Protein AF-A0A2H5X0M7-F1 (afdb_monomer)

Solvent-accessible surface area (backbone atoms only — not comparable to full-atom values): 11763 Å² total; per-residue (Å²): 136,56,76,70,56,57,52,51,55,53,18,29,73,75,18,73,21,26,63,51,43,45,37,50,56,50,49,53,50,48,53,53,50,39,52,75,73,41,66,82,37,66,69,58,50,49,53,34,57,66,19,66,42,59,44,75,70,54,42,53,55,44,68,76,66,50,54,72,66,49,49,49,55,53,52,49,56,48,58,77,72,53,74,90,82,63,76,72,91,71,53,90,84,52,70,44,30,60,67,59,52,52,41,52,52,54,40,52,54,51,26,40,49,50,28,55,49,45,72,39,69,72,44,42,55,50,46,68,75,24,68,43,59,13,47,68,56,42,55,50,19,47,76,53,28,50,74,69,43,35,54,54,50,52,52,56,50,49,53,52,50,53,53,48,49,52,25,42,51,48,51,62,54,36,70,39,81,92,41,57,85,59,84,87,60,87,34,66,65,30,66,59,53,47,48,30,35,61,74,36,75,58,86,84,72,67,70,75,89,123

Secondary structure (DSSP, 8-state):
--HHHHHHHHHHHH-SSHHHHHHHHHHHHHHHHIIIIITT-HHHHHHHHHTTS--HHHHHHHHTTS-HHHHHHHHHHHHHH--SSS-GGG-TTS---HHHHHHHHHHHHHHHHHHHHTTSHHHHHHHHHS----HHHHHHHHHHS-HHHHHHHHHHHHHHHHHHHHHHHHHHHHTSGGGTTSPP-TTTTHHHHHHHHHH---GGG-----

Nearest PDB structures (foldseek):
  3hjl-assembly1_A  TM=2.584E-01  e=8.581E+00  Aquifex aeolicus

Foldseek 3Di:
DDPLVVLQLVLQAPDLASLLVSLVVVLLVVLQCCQVPPLPPPVVLVVCLQLLHADPQVVVVNVVRHDPVSCVSSVVSSVVSDDPPDDCVPPPPRHDHPSVVVSVVVLLVSLLVLLVVLVDVVSVVSNLPGSHHAPVSLVSNLVNHDPVSNVSSVVSVVVSVVVLVVLVVVVVVCVPPVNVPPDDDPSVCSVVSVCCNHPNDDPVPPPPDD

Sequence (210 aa):
MHLPEIALEEALQEGECALCWLARKQLLRRVDTLFAEHVNDPQWRQSLREGKGFCAYHADLVLSRADVLSLSIIAEDLLAHTSITAPAKRAHSAWYCQLCEAQAHDVAQMAKLLAQLLREPSWRSRYELSRGLCLPHLQQVLRNASPEVQTWLTANESQRWQALRKHLQEVIRKHNYRFQHEPWGEEVGSWRRAMHKLYGVFAEEVHHER

Radius of gyration: 21.16 Å; Cα contacts (8 Å, |Δi|>4): 191; chains: 1; bounding box: 57×47×50 Å

Mean predicted aligned error: 6.67 Å

pLDDT: mean 87.53, std 14.06, range [27.22, 98.62]

Structure (mmCIF, N/CA/C/O backbone):
data_AF-A0A2H5X0M7-F1
#
_entry.id   AF-A0A2H5X0M7-F1
#
loop_
_atom_site.group_PDB
_atom_site.id
_atom_site.type_symbol
_atom_site.label_atom_id
_atom_site.label_alt_id
_atom_site.label_comp_id
_atom_site.label_asym_id
_atom_site.label_entity_id
_atom_site.label_seq_id
_atom_site.pdbx_PDB_ins_code
_atom_site.Cartn_x
_atom_site.Cartn_y
_atom_site.Cartn_z
_atom_site.occupancy
_atom_site.B_iso_or_equiv
_atom_site.auth_seq_id
_atom_site.auth_comp_id
_atom_site.auth_asym_id
_atom_site.auth_atom_id
_atom_site.pdbx_PDB_model_num
ATOM 1 N N . MET A 1 1 ? 1.033 24.011 0.530 1.00 53.38 1 MET A N 1
ATOM 2 C CA . MET A 1 1 ? 0.759 22.567 0.630 1.00 53.38 1 MET A CA 1
ATOM 3 C C . MET A 1 1 ? 1.644 21.881 -0.387 1.00 53.38 1 MET A C 1
ATOM 5 O O . MET A 1 1 ? 1.580 22.233 -1.562 1.00 53.38 1 MET A O 1
ATOM 9 N N . HIS A 1 2 ? 2.563 21.039 0.068 1.00 68.19 2 HIS A N 1
ATOM 10 C CA . HIS A 1 2 ? 3.519 20.365 -0.811 1.00 68.19 2 HIS A CA 1
ATOM 11 C C . HIS A 1 2 ? 2.835 19.187 -1.531 1.00 68.19 2 HIS A C 1
ATOM 13 O O . HIS A 1 2 ? 1.935 18.564 -0.975 1.00 68.19 2 HIS A O 1
ATOM 19 N N . LEU A 1 3 ? 3.263 18.847 -2.754 1.00 79.38 3 LEU A N 1
ATOM 20 C CA . LEU A 1 3 ? 2.685 17.744 -3.547 1.00 79.38 3 LEU A CA 1
ATOM 21 C C . LEU A 1 3 ? 2.537 16.404 -2.772 1.00 79.38 3 LEU A C 1
ATOM 23 O O . LEU A 1 3 ? 1.511 15.744 -2.940 1.00 79.38 3 LEU A O 1
ATOM 27 N N . PRO A 1 4 ? 3.481 16.002 -1.891 1.00 86.50 4 PRO A N 1
ATOM 28 C CA . PRO A 1 4 ? 3.349 14.774 -1.097 1.00 86.50 4 PRO A CA 1
ATOM 29 C C . PRO A 1 4 ? 2.250 14.817 -0.023 1.00 86.50 4 PRO A C 1
ATOM 31 O O . PRO A 1 4 ? 1.662 13.785 0.286 1.00 86.50 4 PRO A O 1
ATOM 34 N N . GLU A 1 5 ? 1.956 15.993 0.539 1.00 91.25 5 GLU A N 1
ATOM 35 C CA . GLU A 1 5 ? 0.889 16.168 1.537 1.00 91.25 5 GLU A CA 1
ATOM 36 C C .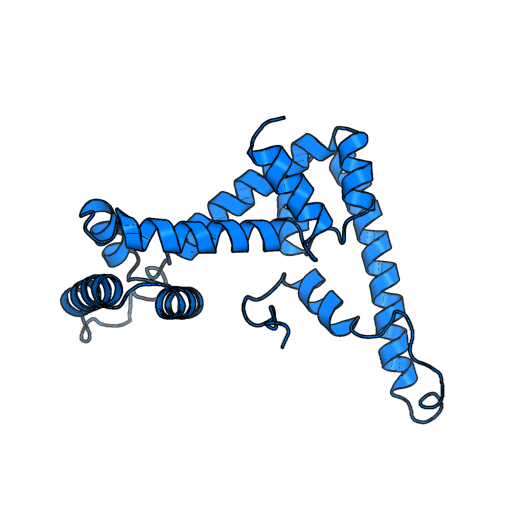 GLU A 1 5 ? -0.480 15.953 0.892 1.00 91.25 5 GLU A C 1
ATOM 38 O O . GLU A 1 5 ? -1.290 15.193 1.409 1.00 91.25 5 GLU A O 1
ATOM 43 N N . ILE A 1 6 ? -0.701 16.545 -0.286 1.00 92.31 6 ILE A N 1
ATOM 44 C CA . ILE A 1 6 ? -1.950 16.386 -1.046 1.00 92.31 6 ILE A CA 1
ATOM 45 C C . ILE A 1 6 ? -2.204 14.903 -1.350 1.00 92.31 6 ILE A C 1
ATOM 47 O O . ILE A 1 6 ? -3.313 14.409 -1.170 1.00 92.31 6 ILE A O 1
ATOM 51 N N . ALA A 1 7 ? -1.161 14.170 -1.754 1.00 92.62 7 ALA A N 1
ATOM 52 C CA . ALA A 1 7 ? -1.271 12.741 -2.027 1.00 92.62 7 ALA A CA 1
ATOM 53 C C . ALA A 1 7 ? -1.635 11.926 -0.770 1.00 92.62 7 ALA A C 1
ATOM 55 O O . ALA A 1 7 ? -2.430 10.993 -0.854 1.00 92.62 7 ALA A O 1
ATOM 56 N N . LEU A 1 8 ? -1.077 12.267 0.398 1.00 95.00 8 LEU A N 1
ATOM 57 C CA . LEU A 1 8 ? -1.430 11.619 1.668 1.00 95.00 8 LEU A CA 1
ATOM 58 C C . LEU A 1 8 ? -2.857 11.932 2.113 1.00 95.00 8 LEU A C 1
ATOM 60 O O . LEU A 1 8 ? -3.527 11.043 2.631 1.00 95.00 8 LEU A O 1
ATOM 64 N N . GLU A 1 9 ? -3.324 13.161 1.910 1.00 94.69 9 GLU A N 1
ATOM 65 C CA . GLU A 1 9 ? -4.704 13.541 2.215 1.00 94.69 9 GLU A CA 1
ATOM 66 C C . GLU A 1 9 ? -5.699 12.757 1.349 1.00 94.69 9 GLU A C 1
ATOM 68 O O . GLU A 1 9 ? -6.604 12.128 1.895 1.00 94.69 9 GLU A O 1
ATOM 73 N N . GLU A 1 10 ? -5.468 12.697 0.034 1.00 94.06 10 GLU A N 1
ATOM 74 C CA . GLU A 1 10 ? -6.251 11.874 -0.902 1.00 94.06 10 GLU A CA 1
ATOM 75 C C . GLU A 1 10 ? -6.258 10.398 -0.461 1.00 94.06 10 GLU A C 1
ATOM 77 O O . GLU A 1 10 ? -7.298 9.749 -0.380 1.00 94.06 10 GLU A O 1
ATOM 82 N N . ALA A 1 11 ? -5.099 9.864 -0.078 1.00 94.44 11 ALA A N 1
ATOM 83 C CA . ALA A 1 11 ? -4.976 8.470 0.327 1.00 94.44 11 ALA A CA 1
ATOM 84 C C . ALA A 1 11 ? -5.692 8.127 1.640 1.00 94.44 11 ALA A C 1
ATOM 86 O O . ALA A 1 11 ? -6.144 6.994 1.811 1.00 94.44 11 ALA A O 1
ATOM 87 N N . LEU A 1 12 ? -5.778 9.075 2.578 1.00 95.69 12 LEU A N 1
ATOM 88 C CA . LEU A 1 12 ? -6.555 8.912 3.810 1.00 95.69 12 LEU A CA 1
ATOM 89 C C . LEU A 1 12 ? -8.063 8.888 3.532 1.00 95.69 12 LEU A C 1
ATOM 91 O O . LEU A 1 12 ? -8.800 8.268 4.296 1.00 95.69 12 LEU A O 1
ATOM 95 N N . GLN A 1 13 ? -8.516 9.539 2.461 1.00 93.44 13 GLN A N 1
ATOM 96 C CA . GLN A 1 13 ? -9.925 9.561 2.068 1.00 93.44 13 GLN A CA 1
ATOM 97 C C . GLN A 1 13 ? -10.320 8.288 1.309 1.00 93.44 13 GLN A C 1
ATOM 99 O O . GLN A 1 13 ? -11.344 7.685 1.619 1.00 93.44 13 GLN A O 1
ATOM 104 N N . GLU A 1 14 ? -9.482 7.848 0.370 1.00 89.38 14 GLU A N 1
ATOM 105 C CA . GLU A 1 14 ? -9.831 6.790 -0.590 1.00 89.38 14 GLU A CA 1
ATOM 106 C C . GLU A 1 14 ? -9.389 5.378 -0.163 1.00 89.38 14 GLU A C 1
ATOM 108 O O . GLU A 1 14 ? -9.929 4.371 -0.620 1.00 89.38 14 GLU A O 1
ATOM 113 N N . GLY A 1 15 ? -8.357 5.263 0.678 1.00 87.12 15 GLY A N 1
ATOM 114 C CA . GLY A 1 15 ? -7.713 3.982 0.964 1.00 87.12 15 GLY A CA 1
ATOM 115 C C . GLY A 1 15 ? -8.246 3.263 2.206 1.00 87.12 15 GLY A C 1
ATOM 116 O O . GLY A 1 15 ? -8.280 3.833 3.294 1.00 87.12 15 GLY A O 1
ATOM 117 N N . GLU A 1 16 ? -8.479 1.947 2.100 1.00 90.00 16 GLU A N 1
ATOM 118 C CA . GLU A 1 16 ? -8.584 1.054 3.278 1.00 90.00 16 GLU A CA 1
ATOM 119 C C . GLU A 1 16 ? -7.310 1.106 4.143 1.00 90.00 16 GLU A C 1
ATOM 121 O O . GLU A 1 16 ? -7.347 1.023 5.371 1.00 90.00 16 GLU A O 1
ATOM 126 N N . CYS A 1 17 ? -6.164 1.302 3.488 1.00 95.69 17 CYS A N 1
ATOM 127 C CA . CYS A 1 17 ? -4.934 1.768 4.106 1.00 95.69 17 CYS A CA 1
ATOM 128 C C . CYS A 1 17 ? -4.286 2.816 3.199 1.00 95.69 17 CYS A C 1
ATOM 130 O O . CYS A 1 17 ? -3.914 2.501 2.066 1.00 95.69 17 CYS A O 1
ATOM 132 N N . ALA A 1 18 ? -4.078 4.028 3.721 1.00 95.19 18 ALA A N 1
ATOM 133 C CA . ALA A 1 18 ? -3.516 5.140 2.951 1.00 95.19 18 ALA A CA 1
ATOM 134 C C . ALA A 1 18 ? -2.156 4.806 2.310 1.00 95.19 18 ALA A C 1
ATOM 136 O O . ALA A 1 18 ? -1.915 5.102 1.140 1.00 95.19 18 ALA A O 1
ATOM 137 N N . LEU A 1 19 ? -1.272 4.116 3.039 1.00 96.06 19 LEU A N 1
ATOM 138 C CA . LEU A 1 19 ? 0.041 3.744 2.506 1.00 96.06 19 LEU A CA 1
ATOM 139 C C . LEU A 1 19 ? -0.027 2.599 1.484 1.00 96.06 19 LEU A C 1
ATOM 141 O O . LEU A 1 19 ? 0.719 2.640 0.512 1.00 96.06 19 LEU A O 1
ATOM 145 N N . CYS A 1 20 ? -0.941 1.627 1.628 1.00 95.00 20 CYS A N 1
ATOM 146 C CA . CYS A 1 20 ? -1.174 0.619 0.579 1.00 95.00 20 CYS A CA 1
ATOM 147 C C . CYS A 1 20 ? -1.651 1.284 -0.715 1.00 95.00 20 CYS A C 1
ATOM 149 O O . CYS A 1 20 ? -1.131 0.995 -1.793 1.00 95.00 20 CYS A O 1
ATOM 151 N N . TRP A 1 21 ? -2.618 2.194 -0.591 1.00 93.31 21 TRP A N 1
ATOM 152 C CA . TRP A 1 21 ? -3.203 2.904 -1.720 1.00 93.31 21 TRP A CA 1
ATOM 153 C C . TRP A 1 21 ? -2.155 3.756 -2.449 1.00 93.31 21 TRP A C 1
ATOM 155 O O . TRP A 1 21 ? -1.986 3.634 -3.665 1.00 93.31 21 TRP A O 1
ATOM 165 N N . LEU A 1 22 ? -1.354 4.533 -1.708 1.00 92.75 22 LEU A N 1
ATOM 166 C CA . LEU A 1 22 ? -0.270 5.326 -2.294 1.00 92.75 22 LEU A CA 1
ATOM 167 C C . LEU A 1 22 ? 0.819 4.473 -2.920 1.00 92.75 22 LEU A C 1
ATOM 169 O O . LEU A 1 22 ? 1.300 4.814 -4.000 1.00 92.75 22 LEU A O 1
ATOM 173 N N . ALA A 1 23 ? 1.223 3.388 -2.260 1.00 92.06 23 ALA A N 1
ATOM 174 C CA . ALA A 1 23 ? 2.221 2.474 -2.799 1.00 92.06 23 ALA A CA 1
ATOM 175 C C . ALA A 1 23 ? 1.759 1.909 -4.142 1.00 92.06 23 ALA A C 1
ATOM 177 O O . ALA A 1 23 ? 2.529 1.875 -5.097 1.00 92.06 23 ALA A O 1
ATOM 178 N N . ARG A 1 24 ? 0.480 1.528 -4.242 1.00 90.25 24 ARG A N 1
ATOM 179 C CA . ARG A 1 24 ? -0.112 1.026 -5.481 1.00 90.25 24 ARG A CA 1
ATOM 180 C C . ARG A 1 24 ? -0.148 2.098 -6.569 1.00 90.25 24 ARG A C 1
ATOM 182 O O . ARG A 1 24 ? 0.300 1.826 -7.681 1.00 90.25 24 ARG A O 1
ATOM 189 N N . LYS A 1 25 ? -0.633 3.306 -6.258 1.00 89.94 25 LYS A N 1
ATOM 190 C CA . LYS A 1 25 ? -0.717 4.427 -7.214 1.00 89.94 25 LYS A CA 1
ATOM 191 C C . LYS A 1 25 ? 0.668 4.835 -7.727 1.00 89.94 25 LYS A C 1
ATOM 193 O O . LYS A 1 25 ? 0.840 5.081 -8.918 1.00 89.94 25 LYS A O 1
ATOM 198 N N . GLN A 1 26 ? 1.671 4.875 -6.851 1.00 91.06 26 GLN A N 1
ATOM 199 C CA . GLN A 1 26 ? 3.060 5.157 -7.226 1.00 91.06 26 GLN A CA 1
ATOM 200 C C . GLN A 1 26 ? 3.676 4.028 -8.049 1.00 91.06 26 GLN A C 1
ATOM 202 O O . GLN A 1 26 ? 4.287 4.312 -9.072 1.00 91.06 26 GLN A O 1
ATOM 207 N N . LEU A 1 27 ? 3.460 2.768 -7.666 1.00 90.75 27 LEU A N 1
ATOM 208 C CA . LEU A 1 27 ? 3.936 1.611 -8.420 1.00 90.75 27 LEU A CA 1
ATOM 209 C C . LEU A 1 27 ? 3.372 1.591 -9.848 1.00 90.75 27 LEU A C 1
ATOM 211 O O . LEU A 1 27 ? 4.125 1.364 -10.786 1.00 90.75 27 LEU A O 1
ATOM 215 N N . LEU A 1 28 ? 2.073 1.861 -10.017 1.00 90.12 28 LEU A N 1
ATOM 216 C CA . LEU A 1 28 ? 1.436 1.952 -11.336 1.00 90.12 28 LEU A CA 1
ATOM 217 C C . LEU A 1 28 ? 2.095 3.015 -12.211 1.00 90.12 28 LEU A C 1
ATOM 219 O O . LEU A 1 28 ? 2.559 2.700 -13.301 1.00 90.12 28 LEU A O 1
ATOM 223 N N . ARG A 1 29 ? 2.203 4.243 -11.693 1.00 89.38 29 ARG A N 1
ATOM 224 C CA . ARG A 1 29 ? 2.857 5.345 -12.410 1.00 89.38 29 ARG A CA 1
ATOM 225 C C . ARG A 1 29 ? 4.311 5.029 -12.735 1.00 89.38 29 ARG A C 1
ATOM 227 O O . ARG A 1 29 ? 4.761 5.322 -13.830 1.00 89.38 29 ARG A O 1
ATOM 234 N N . ARG A 1 30 ? 5.036 4.404 -11.804 1.00 89.50 30 ARG A N 1
ATOM 235 C CA . ARG A 1 30 ? 6.428 3.996 -12.006 1.00 89.50 30 ARG A CA 1
ATOM 236 C C . ARG A 1 30 ? 6.548 2.999 -13.151 1.00 89.50 30 ARG A C 1
ATOM 238 O O . ARG A 1 30 ? 7.427 3.173 -13.981 1.00 89.50 30 ARG A O 1
ATOM 245 N N . VAL A 1 31 ? 5.686 1.983 -13.207 1.00 90.19 31 VAL A N 1
ATOM 246 C CA . VAL A 1 31 ? 5.660 1.042 -14.336 1.00 90.19 31 VAL A CA 1
ATOM 247 C C . VAL A 1 31 ? 5.374 1.800 -15.635 1.00 90.19 31 VAL A C 1
ATOM 249 O O . VAL A 1 31 ? 6.141 1.665 -16.577 1.00 90.19 31 VAL A O 1
ATOM 252 N N . ASP A 1 32 ? 4.370 2.674 -15.671 1.00 88.19 32 ASP A N 1
ATOM 253 C CA . ASP A 1 32 ? 4.052 3.437 -16.887 1.00 88.19 32 ASP A CA 1
ATOM 254 C C . ASP A 1 32 ? 5.247 4.277 -17.375 1.00 88.19 32 ASP A C 1
ATOM 256 O O . ASP A 1 32 ? 5.625 4.203 -18.542 1.00 88.19 32 ASP A O 1
ATOM 260 N N . THR A 1 33 ? 5.896 5.019 -16.474 1.00 87.31 33 THR A N 1
ATOM 261 C CA . THR A 1 33 ? 7.073 5.842 -16.792 1.00 87.31 33 THR A CA 1
ATOM 262 C C . THR A 1 33 ? 8.279 4.999 -17.209 1.00 87.31 33 THR A C 1
ATOM 264 O O . THR A 1 33 ? 8.980 5.351 -18.157 1.00 87.31 33 THR A O 1
ATOM 267 N N . LEU A 1 34 ? 8.541 3.877 -16.531 1.00 84.88 34 LEU A N 1
ATOM 268 C CA . LEU A 1 34 ? 9.681 3.014 -16.852 1.00 84.88 34 LEU A CA 1
ATOM 269 C C . LEU A 1 34 ? 9.583 2.465 -18.276 1.00 84.88 34 LEU A C 1
ATOM 271 O O . LEU A 1 34 ? 10.564 2.505 -19.015 1.00 84.88 34 LEU A O 1
ATOM 275 N N . PHE A 1 35 ? 8.407 1.985 -18.671 1.00 82.94 35 PHE A N 1
ATOM 276 C CA . PHE A 1 35 ? 8.219 1.392 -19.992 1.00 82.94 35 PHE A CA 1
ATOM 277 C C . PHE A 1 35 ? 8.085 2.452 -21.092 1.00 82.94 35 PHE A C 1
ATOM 279 O O . PHE A 1 35 ? 8.556 2.220 -22.200 1.00 82.94 35 PHE A O 1
ATOM 286 N N . ALA A 1 36 ? 7.551 3.639 -20.786 1.00 80.38 36 ALA A N 1
ATOM 287 C CA . ALA A 1 36 ? 7.491 4.739 -21.748 1.00 80.38 36 ALA A CA 1
ATOM 288 C C . ALA A 1 36 ? 8.861 5.381 -22.037 1.00 80.38 36 ALA A C 1
ATOM 290 O O . ALA A 1 36 ? 9.127 5.775 -23.171 1.00 80.38 36 ALA A O 1
ATOM 291 N N . GLU A 1 37 ? 9.724 5.512 -21.025 1.00 81.81 37 GLU A N 1
ATOM 292 C CA . GLU A 1 37 ? 10.915 6.374 -21.116 1.00 81.81 37 GLU A CA 1
ATOM 293 C C . GLU A 1 37 ? 12.244 5.630 -20.919 1.00 81.81 37 GLU A C 1
ATOM 295 O O . GLU A 1 37 ? 13.260 6.033 -21.483 1.00 81.81 37 GLU A O 1
ATOM 300 N N . HIS A 1 38 ? 12.266 4.545 -20.141 1.00 75.50 38 HIS A N 1
ATOM 301 C CA . HIS A 1 38 ? 13.511 3.970 -19.612 1.00 75.50 38 HIS A CA 1
ATOM 302 C C . HIS A 1 38 ? 13.816 2.556 -20.118 1.00 75.50 38 HIS A C 1
ATOM 304 O O . HIS A 1 38 ? 14.856 2.000 -19.771 1.00 75.50 38 HIS A O 1
ATOM 310 N N . VAL A 1 39 ? 12.981 1.964 -20.979 1.00 80.44 39 VAL A N 1
ATOM 311 C CA . VAL A 1 39 ? 13.221 0.598 -21.487 1.00 80.44 39 VAL A CA 1
ATOM 312 C C . VAL A 1 39 ? 14.558 0.458 -22.231 1.00 80.44 39 VAL A C 1
ATOM 314 O O . VAL A 1 39 ? 15.189 -0.599 -22.210 1.00 80.44 39 VAL A O 1
ATOM 317 N N . ASN A 1 40 ? 15.024 1.547 -22.847 1.00 82.69 40 ASN A N 1
ATOM 318 C CA . ASN A 1 40 ? 16.295 1.598 -23.567 1.00 82.69 40 ASN A CA 1
ATOM 319 C C . ASN A 1 40 ? 17.478 2.062 -22.700 1.00 82.69 40 ASN A C 1
ATOM 321 O O . ASN A 1 40 ? 18.606 2.073 -23.193 1.00 82.69 40 ASN A O 1
ATOM 325 N N . ASP A 1 41 ? 17.255 2.424 -21.432 1.00 88.81 41 ASP A N 1
ATOM 326 C CA . ASP A 1 41 ? 18.308 2.890 -20.527 1.00 88.81 41 ASP A CA 1
ATOM 327 C C . ASP A 1 41 ? 19.284 1.737 -20.189 1.00 88.81 41 ASP A C 1
ATOM 329 O O . ASP A 1 41 ? 18.883 0.721 -19.602 1.00 88.81 41 ASP A O 1
ATOM 333 N N . PRO A 1 42 ? 20.583 1.851 -20.536 1.00 87.88 42 PRO A N 1
ATOM 334 C CA . PRO A 1 42 ? 21.552 0.785 -20.287 1.00 87.88 42 PRO A CA 1
ATOM 335 C C . PRO A 1 42 ? 21.801 0.487 -18.802 1.00 87.88 42 PRO A C 1
ATOM 337 O O . PRO A 1 42 ? 22.005 -0.678 -18.453 1.00 87.88 42 PRO A O 1
ATOM 340 N N . GLN A 1 43 ? 21.792 1.507 -17.937 1.00 87.94 43 GLN A N 1
ATOM 341 C CA . GLN A 1 43 ? 22.043 1.362 -16.498 1.00 87.94 43 GLN A CA 1
ATOM 342 C C . GLN A 1 43 ? 20.862 0.681 -15.809 1.00 87.94 43 GLN A C 1
ATOM 344 O O . GLN A 1 43 ? 21.046 -0.205 -14.965 1.00 87.94 43 GLN A O 1
ATOM 349 N N . TRP A 1 44 ? 19.645 1.041 -16.215 1.00 87.69 44 TRP A N 1
ATOM 350 C CA . TRP A 1 44 ? 18.435 0.400 -15.721 1.00 87.69 44 TRP A CA 1
ATOM 351 C C . TRP A 1 44 ? 18.377 -1.078 -16.132 1.00 87.69 44 TRP A C 1
ATOM 353 O O . TRP A 1 44 ? 18.179 -1.949 -15.279 1.00 87.69 44 TRP A O 1
ATOM 363 N N . ARG A 1 45 ? 18.660 -1.391 -17.408 1.00 87.94 45 ARG A N 1
ATOM 364 C CA . ARG A 1 45 ? 18.723 -2.785 -17.890 1.00 87.94 45 ARG A CA 1
ATOM 365 C C . ARG A 1 45 ? 19.803 -3.602 -17.190 1.00 87.94 45 ARG A C 1
ATOM 367 O O . ARG A 1 45 ? 19.565 -4.751 -16.827 1.00 87.94 45 ARG A O 1
ATOM 374 N N . GLN A 1 46 ? 20.973 -3.014 -16.940 1.00 88.56 46 GLN A N 1
ATOM 375 C CA . GLN A 1 46 ? 22.019 -3.685 -16.171 1.00 88.56 46 GLN A CA 1
ATOM 376 C C . GLN A 1 46 ? 21.544 -4.040 -14.764 1.00 88.56 46 GLN A C 1
ATOM 378 O O . GLN A 1 46 ? 21.633 -5.203 -14.369 1.00 88.56 46 GLN A O 1
ATOM 383 N N . SER A 1 47 ? 20.970 -3.071 -14.053 1.00 86.44 47 SER A N 1
ATOM 384 C CA . SER A 1 47 ? 20.397 -3.314 -12.731 1.00 86.44 47 SER A CA 1
ATOM 385 C C . SER A 1 47 ? 19.340 -4.427 -12.787 1.00 86.44 47 SER A C 1
ATOM 387 O O . SER A 1 47 ? 19.148 -5.163 -11.817 1.00 86.44 47 SER A O 1
ATOM 389 N N . LEU A 1 48 ? 18.585 -4.538 -13.893 1.00 88.19 48 LEU A N 1
ATOM 390 C CA . LEU A 1 48 ? 17.485 -5.503 -14.019 1.00 88.19 48 LEU A CA 1
ATOM 391 C C . LEU A 1 48 ? 18.027 -6.920 -14.180 1.00 88.19 48 LEU A C 1
ATOM 393 O O . LEU A 1 48 ? 17.508 -7.847 -13.558 1.00 88.19 48 LEU A O 1
ATOM 397 N N . ARG A 1 49 ? 19.117 -7.073 -14.937 1.00 87.81 49 ARG A N 1
ATOM 398 C CA . ARG A 1 49 ? 19.861 -8.333 -15.045 1.00 87.81 49 ARG A CA 1
ATOM 399 C C . ARG A 1 49 ? 20.481 -8.745 -13.711 1.00 87.81 49 ARG A C 1
ATOM 401 O O . ARG A 1 49 ? 20.371 -9.908 -13.333 1.00 87.81 49 ARG A O 1
ATOM 408 N N . GLU A 1 50 ? 21.076 -7.805 -12.976 1.00 85.31 50 GLU A N 1
ATOM 409 C CA . GLU A 1 50 ? 21.669 -8.062 -11.653 1.00 85.31 50 GLU A CA 1
ATOM 410 C C . GLU A 1 50 ? 20.619 -8.529 -10.629 1.00 85.31 50 GLU A C 1
ATOM 412 O O . GLU A 1 50 ? 20.854 -9.499 -9.905 1.00 85.31 50 GLU A O 1
ATOM 417 N N . GLY A 1 51 ? 19.429 -7.914 -10.641 1.00 83.19 51 GLY A N 1
ATOM 418 C CA . GLY A 1 51 ? 18.269 -8.325 -9.837 1.00 83.19 51 GLY A CA 1
ATOM 419 C C . GLY A 1 51 ? 17.536 -9.569 -10.347 1.00 83.19 51 GLY A C 1
ATOM 420 O O . GLY A 1 51 ? 16.677 -10.109 -9.646 1.00 83.19 51 GLY A O 1
ATOM 421 N N . LYS A 1 52 ? 17.910 -10.053 -11.540 1.00 81.75 52 LYS A N 1
ATOM 422 C CA . LYS A 1 52 ? 17.301 -11.178 -12.265 1.00 81.75 52 LYS A CA 1
ATOM 423 C C . LYS A 1 52 ? 15.822 -10.961 -12.610 1.00 81.75 52 LYS A C 1
ATOM 425 O O . LYS A 1 52 ? 15.048 -11.913 -12.681 1.00 81.75 52 LYS A O 1
ATOM 430 N N . GLY A 1 53 ? 15.445 -9.711 -12.867 1.00 87.00 53 GLY A N 1
ATOM 431 C CA . GLY A 1 53 ? 14.117 -9.328 -13.334 1.00 87.00 53 GLY A CA 1
ATOM 432 C C . GLY A 1 53 ? 13.139 -8.946 -12.220 1.00 87.00 53 GLY A C 1
ATOM 433 O O . GLY A 1 53 ? 13.462 -8.201 -11.291 1.00 87.00 53 GLY A O 1
ATOM 434 N N . PHE A 1 54 ? 11.895 -9.410 -12.358 1.00 89.38 54 PHE A N 1
ATOM 435 C CA . PHE A 1 54 ? 10.776 -9.052 -11.485 1.00 89.38 54 PHE A CA 1
ATOM 436 C C . PHE A 1 54 ? 10.281 -10.252 -10.678 1.00 89.38 54 PHE A C 1
ATOM 438 O O . PHE A 1 54 ? 10.298 -11.380 -11.163 1.00 89.38 54 PHE A O 1
ATOM 445 N N . CYS A 1 55 ? 9.766 -10.007 -9.466 1.00 89.62 55 CYS A N 1
ATOM 446 C CA . CYS A 1 55 ? 9.027 -11.038 -8.7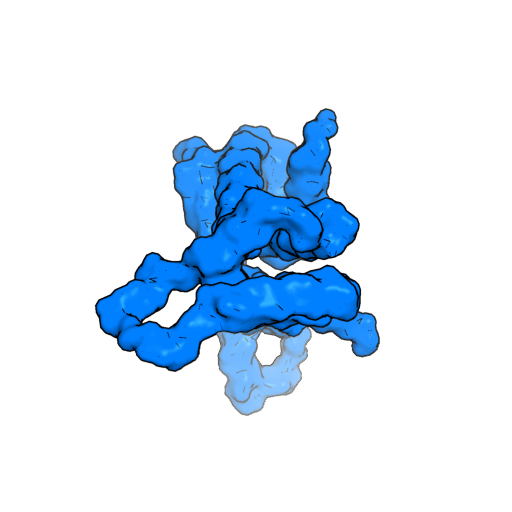35 1.00 89.62 55 CYS A CA 1
ATOM 447 C C . CYS A 1 55 ? 7.770 -11.448 -9.518 1.00 89.62 55 CYS A C 1
ATOM 449 O O . CYS A 1 55 ? 7.269 -10.657 -10.312 1.00 89.62 55 CYS A O 1
ATOM 451 N N . ALA A 1 56 ? 7.230 -12.647 -9.274 1.00 88.50 56 ALA A N 1
ATOM 452 C CA . ALA A 1 56 ? 6.052 -13.143 -9.996 1.00 88.50 56 ALA A CA 1
ATOM 453 C C . ALA A 1 56 ? 4.888 -12.132 -10.003 1.00 88.50 56 ALA A C 1
ATOM 455 O O . ALA A 1 56 ? 4.294 -11.870 -11.043 1.00 88.50 56 ALA A O 1
ATOM 456 N N . TYR A 1 57 ? 4.642 -11.489 -8.861 1.00 87.31 57 TYR A N 1
ATOM 457 C CA . TYR A 1 57 ? 3.632 -10.443 -8.720 1.00 87.31 57 TYR A CA 1
ATOM 458 C C . TYR A 1 57 ? 3.908 -9.210 -9.601 1.00 87.31 57 TYR A C 1
ATOM 460 O O . TYR A 1 57 ? 3.021 -8.713 -10.291 1.00 87.31 57 TYR A O 1
ATOM 468 N N . HIS A 1 58 ? 5.139 -8.693 -9.599 1.00 90.56 58 HIS A N 1
ATOM 469 C CA . HIS A 1 58 ? 5.477 -7.517 -10.404 1.00 90.56 58 HIS A CA 1
ATOM 470 C C . HIS A 1 58 ? 5.631 -7.845 -11.886 1.00 90.56 58 HIS A C 1
ATOM 472 O O . HIS A 1 58 ? 5.404 -6.962 -12.705 1.00 90.56 58 HIS A O 1
ATOM 478 N N . ALA A 1 59 ? 5.968 -9.086 -12.234 1.00 90.12 59 ALA A N 1
ATOM 479 C CA . ALA A 1 59 ? 5.960 -9.562 -13.610 1.00 90.12 59 ALA A CA 1
ATOM 480 C C . ALA A 1 59 ? 4.535 -9.553 -14.187 1.00 90.12 59 ALA A C 1
ATOM 482 O O . ALA A 1 59 ? 4.341 -9.048 -15.288 1.00 90.12 59 ALA A O 1
ATOM 483 N N . ASP A 1 60 ? 3.540 -10.021 -13.427 1.00 90.12 60 ASP A N 1
ATOM 484 C CA . ASP A 1 60 ? 2.124 -9.951 -13.818 1.00 90.12 60 ASP A CA 1
ATOM 485 C C . ASP A 1 60 ? 1.635 -8.497 -13.966 1.00 90.12 60 ASP A C 1
ATOM 487 O O . ASP A 1 60 ? 1.007 -8.116 -14.960 1.00 90.12 60 ASP A O 1
ATOM 491 N N . LEU A 1 61 ? 2.027 -7.625 -13.029 1.00 88.75 61 LEU A N 1
ATOM 492 C CA . LEU A 1 61 ? 1.715 -6.202 -13.137 1.00 88.75 61 LEU A CA 1
ATOM 493 C C . LEU A 1 61 ? 2.335 -5.561 -14.387 1.00 88.75 61 LEU A C 1
ATOM 495 O O . LEU A 1 61 ? 1.699 -4.742 -15.045 1.00 88.75 61 LEU A O 1
ATOM 499 N N . VAL A 1 62 ? 3.584 -5.895 -14.690 1.00 90.81 62 VAL A N 1
ATOM 500 C CA . VAL A 1 62 ? 4.279 -5.405 -15.881 1.00 90.81 62 VAL A CA 1
ATOM 501 C C . VAL A 1 62 ? 3.588 -5.918 -17.146 1.00 90.81 62 VAL A C 1
ATOM 503 O O . VAL A 1 62 ? 3.300 -5.124 -18.037 1.00 90.81 62 VAL A O 1
ATOM 506 N N . LEU A 1 63 ? 3.244 -7.207 -17.195 1.00 90.06 63 LEU A N 1
ATOM 507 C CA . LEU A 1 63 ? 2.556 -7.834 -18.325 1.00 90.06 63 LEU A CA 1
ATOM 508 C C . LEU A 1 63 ? 1.203 -7.175 -18.629 1.00 90.06 63 LEU A C 1
ATOM 510 O O . LEU A 1 63 ? 0.841 -7.020 -19.791 1.00 90.06 63 LEU A O 1
ATOM 514 N N . SER A 1 64 ? 0.467 -6.764 -17.596 1.00 87.56 64 SER A N 1
ATOM 515 C CA . SER A 1 64 ? -0.843 -6.115 -17.750 1.00 87.56 64 SER A CA 1
ATOM 516 C C . SER A 1 64 ? -0.786 -4.632 -18.142 1.00 87.56 64 SER A C 1
ATOM 518 O O . SER A 1 64 ? -1.834 -4.049 -18.426 1.00 87.56 64 SER A O 1
ATOM 520 N N . ARG A 1 65 ? 0.394 -3.994 -18.145 1.00 87.44 65 ARG A N 1
ATOM 521 C CA . ARG A 1 65 ? 0.524 -2.538 -18.361 1.00 87.44 65 ARG A CA 1
ATOM 522 C C . ARG A 1 65 ? 1.466 -2.123 -19.477 1.00 87.44 65 ARG A C 1
ATOM 524 O O . ARG A 1 65 ? 1.213 -1.108 -20.118 1.00 87.44 65 ARG A O 1
ATOM 531 N N . ALA A 1 66 ? 2.561 -2.845 -19.660 1.00 87.88 66 ALA A N 1
ATOM 532 C CA . ALA A 1 66 ? 3.593 -2.475 -20.610 1.00 87.88 66 ALA A CA 1
ATOM 533 C C . ALA A 1 66 ? 3.180 -2.789 -22.055 1.00 87.88 66 ALA A C 1
ATOM 535 O O . ALA A 1 66 ? 2.445 -3.742 -22.318 1.00 87.88 66 ALA A O 1
ATOM 536 N N . ASP A 1 67 ? 3.675 -1.996 -23.006 1.00 89.25 67 ASP A N 1
ATOM 537 C CA . ASP A 1 67 ? 3.454 -2.253 -24.424 1.00 89.25 67 ASP A CA 1
ATOM 538 C C . ASP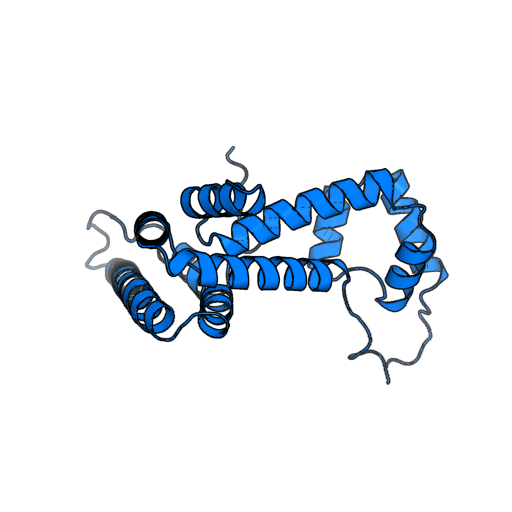 A 1 67 ? 4.283 -3.451 -24.923 1.00 89.25 67 ASP A C 1
ATOM 540 O O . ASP A 1 67 ? 5.299 -3.843 -24.339 1.00 89.25 67 ASP A O 1
ATOM 544 N N . VAL A 1 68 ? 3.842 -4.030 -26.042 1.00 91.19 68 VAL A N 1
ATOM 545 C CA . VAL A 1 68 ? 4.424 -5.252 -26.615 1.00 91.19 68 VAL A CA 1
ATOM 546 C C . VAL A 1 68 ? 5.907 -5.085 -26.946 1.00 91.19 68 VAL A C 1
ATOM 548 O O . VAL A 1 68 ? 6.679 -6.023 -26.737 1.00 91.19 68 VAL A O 1
ATOM 551 N N . LEU A 1 69 ? 6.326 -3.920 -27.450 1.00 89.94 69 LEU A N 1
ATOM 552 C CA . LEU A 1 69 ? 7.719 -3.693 -27.829 1.00 89.94 69 LEU A CA 1
ATOM 553 C C . LEU A 1 69 ? 8.600 -3.645 -26.581 1.00 89.94 69 LEU A C 1
ATOM 555 O O . LEU A 1 69 ? 9.596 -4.364 -26.510 1.00 89.94 69 LEU A O 1
ATOM 559 N N . SER A 1 70 ? 8.210 -2.856 -25.583 1.00 89.81 70 SER A N 1
ATOM 560 C CA . SER A 1 70 ? 8.995 -2.708 -24.361 1.00 89.81 70 SER A CA 1
ATOM 561 C C . SER A 1 70 ? 9.104 -4.021 -23.577 1.00 89.81 70 SER A C 1
ATOM 563 O O . SER A 1 70 ? 10.189 -4.375 -23.108 1.00 89.81 70 SER A O 1
ATOM 565 N N . LEU A 1 71 ? 8.016 -4.798 -23.501 1.00 90.19 71 LEU A N 1
ATOM 566 C CA . LEU A 1 71 ? 8.043 -6.155 -22.943 1.00 90.19 71 LEU A CA 1
ATOM 567 C C . LEU A 1 71 ? 8.983 -7.077 -23.717 1.00 90.19 71 LEU A C 1
ATOM 569 O O . LEU A 1 71 ? 9.742 -7.820 -23.098 1.00 90.19 71 LEU A O 1
ATOM 573 N N . SER A 1 72 ? 8.956 -7.019 -25.051 1.00 92.50 72 SER A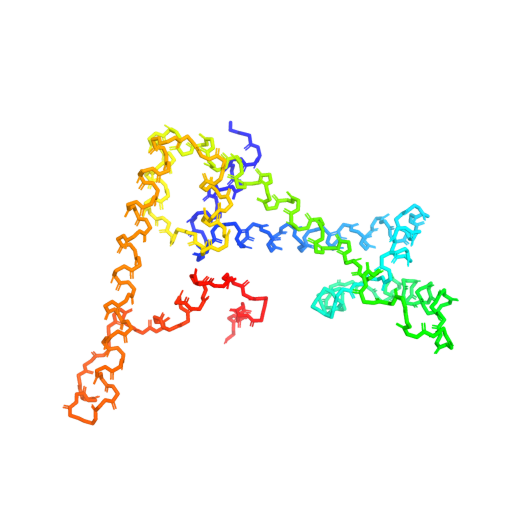 N 1
ATOM 574 C CA . SER A 1 72 ? 9.812 -7.857 -25.897 1.00 92.50 72 SER A CA 1
ATOM 575 C C . SER A 1 72 ? 11.293 -7.551 -25.678 1.00 92.50 72 SER A C 1
ATOM 577 O O . SER A 1 72 ? 12.080 -8.481 -25.537 1.00 92.50 72 SER A O 1
ATOM 579 N N . ILE A 1 73 ? 11.666 -6.270 -25.580 1.00 91.44 73 ILE A N 1
ATOM 580 C CA . ILE A 1 73 ? 13.051 -5.842 -25.323 1.00 91.44 73 ILE A CA 1
ATOM 581 C C . ILE A 1 73 ? 13.547 -6.378 -23.975 1.00 91.44 73 ILE A C 1
ATOM 583 O O . ILE A 1 73 ? 14.636 -6.938 -23.895 1.00 91.44 73 ILE A O 1
ATOM 587 N N . ILE A 1 74 ? 12.754 -6.215 -22.913 1.00 90.56 74 ILE A N 1
ATOM 588 C CA . ILE A 1 74 ? 13.148 -6.661 -21.570 1.00 90.56 74 ILE A CA 1
ATOM 589 C C . ILE A 1 74 ? 13.190 -8.186 -21.481 1.00 90.56 74 ILE A C 1
ATOM 591 O O . ILE A 1 74 ? 14.118 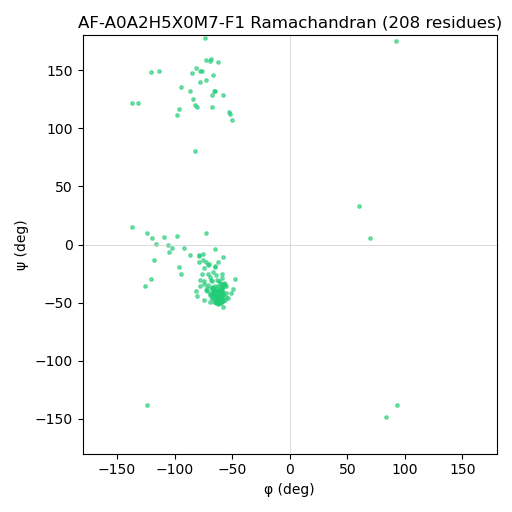-8.740 -20.893 1.00 90.56 74 ILE A O 1
ATOM 595 N N . ALA A 1 75 ? 12.194 -8.873 -22.043 1.00 91.31 75 ALA A N 1
ATOM 596 C CA . ALA A 1 75 ? 12.138 -10.328 -22.015 1.00 91.31 75 ALA A CA 1
ATOM 597 C C . ALA A 1 75 ? 13.303 -10.948 -22.796 1.00 91.31 75 ALA A C 1
ATOM 599 O O . ALA A 1 75 ? 13.920 -11.889 -22.301 1.00 91.31 75 ALA A O 1
ATOM 600 N N . GLU A 1 76 ? 13.631 -10.411 -23.974 1.00 93.75 76 GLU A N 1
ATOM 601 C CA . GLU A 1 76 ? 14.783 -10.854 -24.763 1.00 93.75 76 GLU A CA 1
ATOM 602 C C . GLU A 1 76 ? 16.091 -10.648 -23.990 1.00 93.75 76 GLU A C 1
ATOM 604 O O . GLU A 1 76 ? 16.817 -11.620 -23.784 1.00 93.75 76 GLU A O 1
ATOM 609 N N . ASP A 1 77 ? 16.328 -9.448 -23.446 1.00 92.00 77 ASP A N 1
ATOM 610 C CA . ASP A 1 77 ? 17.545 -9.141 -22.683 1.00 92.00 77 ASP A CA 1
ATOM 611 C C . ASP A 1 77 ? 17.701 -10.060 -21.459 1.00 92.00 77 ASP A C 1
ATOM 613 O O . ASP A 1 77 ? 18.780 -10.602 -21.203 1.00 92.00 77 ASP A O 1
ATOM 617 N N . LEU A 1 78 ? 16.619 -10.301 -20.710 1.00 90.31 78 LEU A N 1
ATOM 618 C CA . LEU A 1 78 ? 16.641 -11.201 -19.556 1.00 90.31 78 LEU A CA 1
ATOM 619 C C . LEU A 1 78 ? 16.893 -12.658 -19.958 1.00 90.31 78 LEU A C 1
ATOM 621 O O . LEU A 1 78 ? 17.672 -13.339 -19.289 1.00 90.31 78 LEU A O 1
ATOM 625 N N . LEU A 1 79 ? 16.270 -13.145 -21.035 1.00 90.69 79 LEU A N 1
ATOM 626 C CA . LEU A 1 79 ? 16.479 -14.509 -21.528 1.00 90.69 79 LEU A CA 1
ATOM 627 C C . LEU A 1 79 ? 17.902 -14.706 -22.062 1.00 90.69 79 LEU A C 1
ATOM 629 O O . LEU A 1 79 ? 18.514 -15.732 -21.768 1.00 90.69 79 LEU A O 1
ATOM 633 N N . ALA A 1 80 ? 18.455 -13.717 -22.767 1.00 91.19 80 ALA A N 1
ATOM 634 C CA . ALA A 1 80 ? 19.816 -13.755 -23.298 1.00 91.19 80 ALA A CA 1
ATOM 635 C C . ALA A 1 80 ? 20.885 -13.831 -22.191 1.00 91.19 80 ALA A C 1
ATOM 637 O O . ALA A 1 80 ? 21.941 -14.435 -22.385 1.00 91.19 80 ALA A O 1
ATOM 638 N N . HIS A 1 81 ? 20.609 -13.257 -21.015 1.00 87.38 81 HIS A N 1
ATOM 639 C CA . HIS A 1 81 ? 21.565 -13.170 -19.905 1.00 87.38 81 HIS A CA 1
ATOM 640 C C . HIS A 1 81 ? 21.273 -14.130 -18.738 1.00 87.38 81 HIS A C 1
ATOM 642 O O . HIS A 1 81 ? 22.030 -14.166 -17.763 1.00 87.38 81 HIS A O 1
ATOM 648 N N . THR A 1 82 ? 20.212 -14.939 -18.820 1.00 84.69 82 THR A N 1
ATOM 649 C CA . THR A 1 82 ? 19.869 -15.928 -17.787 1.00 84.69 82 THR A CA 1
ATOM 650 C C . THR A 1 82 ? 20.407 -17.311 -18.152 1.00 84.69 82 THR A C 1
ATOM 652 O O . THR A 1 82 ? 19.978 -17.936 -19.117 1.00 84.69 82 THR A O 1
ATOM 655 N N . SER A 1 83 ? 21.325 -17.845 -17.341 1.00 82.38 83 SER A N 1
ATOM 656 C CA . SER A 1 83 ? 21.832 -19.211 -17.525 1.00 82.38 83 SER A CA 1
ATOM 657 C C . SER A 1 83 ? 20.868 -20.253 -16.950 1.00 82.38 83 SER A C 1
ATOM 659 O O . SER A 1 83 ? 20.647 -20.302 -15.740 1.00 82.38 83 SER A O 1
ATOM 661 N N . ILE A 1 84 ? 20.355 -21.138 -17.810 1.00 82.06 84 ILE A N 1
ATOM 662 C CA . ILE A 1 84 ? 19.503 -22.277 -17.416 1.00 82.06 84 ILE A CA 1
ATOM 663 C C . ILE A 1 84 ? 20.293 -23.469 -16.845 1.00 82.06 84 ILE A C 1
ATOM 665 O O . ILE A 1 84 ? 19.710 -24.358 -16.231 1.00 82.06 84 ILE A O 1
ATOM 669 N N . THR A 1 85 ? 21.614 -23.507 -17.042 1.00 80.88 85 THR A N 1
ATOM 670 C CA . THR A 1 85 ? 22.493 -24.614 -16.619 1.00 80.88 85 THR A CA 1
ATOM 671 C C . THR A 1 85 ? 23.298 -24.306 -15.355 1.00 80.88 85 THR A C 1
ATOM 673 O O . THR A 1 85 ? 24.018 -25.173 -14.854 1.00 80.88 85 THR A O 1
ATOM 676 N N . ALA A 1 86 ? 23.191 -23.090 -14.810 1.00 69.50 86 ALA A N 1
ATOM 677 C CA . ALA A 1 86 ? 23.918 -22.693 -13.612 1.00 69.50 86 ALA A CA 1
ATOM 678 C C . ALA A 1 86 ? 23.450 -23.494 -12.373 1.00 69.50 86 ALA A C 1
ATOM 680 O O . ALA A 1 86 ? 22.249 -23.598 -12.114 1.00 69.50 86 ALA A O 1
ATOM 681 N N . PRO A 1 87 ? 24.371 -24.047 -11.558 1.00 60.16 87 PRO A N 1
ATOM 682 C CA . PRO A 1 87 ? 24.001 -24.843 -10.391 1.00 60.16 87 PRO A CA 1
ATOM 683 C C . PRO A 1 87 ? 23.277 -23.996 -9.331 1.00 60.16 87 PRO A C 1
ATOM 685 O O . PRO A 1 87 ? 23.770 -22.955 -8.898 1.00 60.16 87 PRO A O 1
ATOM 688 N N . ALA A 1 88 ? 22.143 -24.501 -8.829 1.00 59.00 88 ALA A N 1
ATOM 689 C CA . ALA A 1 88 ? 21.238 -23.829 -7.880 1.00 59.00 88 ALA A CA 1
ATOM 690 C C . ALA A 1 88 ? 21.870 -23.398 -6.533 1.00 59.00 88 ALA A C 1
ATOM 692 O O . ALA A 1 88 ? 21.268 -22.651 -5.761 1.00 59.00 88 ALA A O 1
ATOM 693 N N . LYS A 1 89 ? 23.099 -23.838 -6.229 1.00 50.16 89 LYS A N 1
ATOM 694 C CA . LYS A 1 89 ? 23.726 -23.763 -4.896 1.00 50.16 89 LYS A CA 1
ATOM 695 C C . LYS A 1 89 ? 24.181 -22.362 -4.437 1.00 50.16 89 LYS A C 1
ATOM 697 O O . LYS A 1 89 ? 24.830 -22.256 -3.403 1.00 50.16 89 LYS A O 1
ATOM 702 N N . ARG A 1 90 ? 23.827 -21.283 -5.147 1.00 48.19 90 ARG A N 1
ATOM 703 C CA . ARG A 1 90 ? 24.006 -19.879 -4.697 1.00 48.19 90 ARG A CA 1
ATOM 704 C C . ARG A 1 90 ? 22.797 -18.970 -4.988 1.00 48.19 90 ARG A C 1
ATOM 706 O O . ARG A 1 90 ? 22.932 -17.753 -4.986 1.00 48.19 90 ARG A O 1
ATOM 713 N N . ALA A 1 91 ? 21.626 -19.530 -5.302 1.00 50.00 91 ALA A N 1
ATOM 714 C CA . ALA A 1 91 ? 20.573 -18.765 -5.981 1.00 50.00 91 ALA A CA 1
ATOM 715 C C . ALA A 1 91 ? 19.493 -18.147 -5.075 1.00 50.00 91 ALA A C 1
ATOM 717 O O . ALA A 1 91 ? 18.844 -17.198 -5.506 1.00 50.00 91 ALA A O 1
ATOM 718 N N . HIS A 1 92 ? 19.315 -18.621 -3.837 1.00 46.47 92 HIS A N 1
ATOM 719 C CA . HIS A 1 92 ? 18.215 -18.148 -2.983 1.00 46.47 92 HIS A CA 1
ATOM 720 C C . HIS A 1 92 ? 18.394 -16.726 -2.422 1.00 46.47 92 HIS A C 1
ATOM 722 O O . HIS A 1 92 ? 17.417 -16.142 -1.972 1.00 46.47 92 HIS A O 1
ATOM 728 N N . SER A 1 93 ? 19.601 -16.149 -2.472 1.00 50.81 93 SER A N 1
ATOM 729 C CA . SER A 1 93 ? 19.898 -14.813 -1.926 1.00 50.81 93 SER A CA 1
ATOM 730 C C . SER A 1 93 ? 20.157 -13.731 -2.984 1.00 50.81 93 SER A C 1
ATOM 732 O O . SER A 1 93 ? 20.584 -12.641 -2.628 1.00 50.81 93 SER A O 1
ATOM 734 N N . ALA A 1 94 ? 19.966 -14.027 -4.275 1.00 59.28 94 ALA A N 1
ATOM 735 C CA . ALA A 1 94 ? 20.379 -13.143 -5.377 1.00 59.28 94 ALA A CA 1
ATOM 736 C C . ALA A 1 94 ? 19.238 -12.763 -6.336 1.00 59.28 94 ALA A C 1
ATOM 738 O O . ALA A 1 94 ? 19.504 -12.248 -7.415 1.00 59.28 94 ALA A O 1
ATOM 739 N N . TRP A 1 95 ? 17.989 -13.084 -5.994 1.00 68.06 95 TRP A N 1
ATOM 740 C CA . TRP A 1 95 ? 16.807 -12.570 -6.689 1.00 68.06 95 TRP A CA 1
ATOM 741 C C . TRP A 1 95 ? 16.280 -11.392 -5.872 1.00 68.06 95 TRP A C 1
ATOM 743 O O . TRP A 1 95 ? 15.803 -11.595 -4.754 1.00 68.06 95 TRP A O 1
ATOM 753 N N . TYR A 1 96 ? 16.387 -10.175 -6.399 1.00 81.44 96 TYR A N 1
ATOM 754 C CA . TYR A 1 96 ? 15.779 -8.996 -5.789 1.00 81.44 96 TYR A CA 1
ATOM 755 C C . TYR A 1 96 ? 15.031 -8.220 -6.867 1.00 81.44 96 TYR A C 1
ATOM 757 O O . TYR A 1 96 ? 15.575 -7.834 -7.896 1.00 81.44 96 TYR A O 1
ATOM 765 N N . CYS A 1 97 ? 13.735 -8.027 -6.645 1.00 88.00 97 CYS A N 1
ATOM 766 C CA . CYS A 1 97 ? 12.902 -7.310 -7.590 1.00 88.00 97 CYS A CA 1
ATOM 767 C C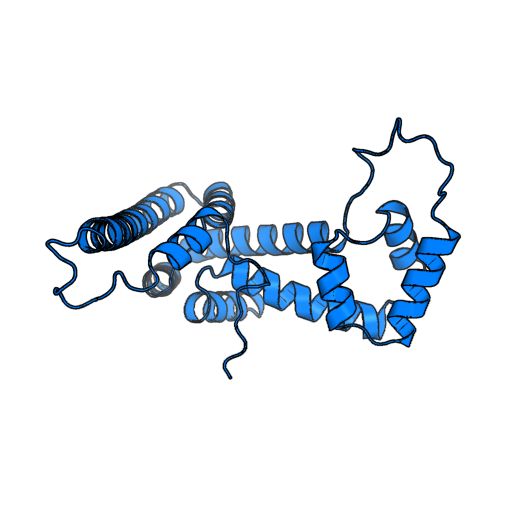 . CYS A 1 97 ? 13.065 -5.805 -7.373 1.00 88.00 97 CYS A C 1
ATOM 769 O O . CYS A 1 97 ? 12.704 -5.289 -6.313 1.00 88.00 97 CYS A O 1
ATOM 771 N N . GLN A 1 98 ? 13.525 -5.091 -8.399 1.00 87.12 98 GLN A N 1
ATOM 772 C CA . GLN A 1 98 ? 13.661 -3.633 -8.331 1.00 87.12 98 GLN A CA 1
ATOM 773 C C . GLN A 1 98 ? 12.344 -2.914 -8.030 1.00 87.12 98 GLN A C 1
ATOM 775 O O . GLN A 1 98 ? 12.340 -1.892 -7.351 1.00 87.12 98 GLN A O 1
ATOM 780 N N . LEU A 1 99 ? 11.212 -3.434 -8.520 1.00 89.69 99 LEU A N 1
ATOM 781 C CA . LEU A 1 99 ? 9.902 -2.848 -8.238 1.00 89.69 99 LEU A CA 1
ATOM 782 C C . LEU A 1 99 ? 9.483 -3.072 -6.779 1.00 89.69 99 LEU A C 1
ATOM 784 O O . LEU A 1 99 ? 8.904 -2.164 -6.185 1.00 89.69 99 LEU A O 1
ATOM 788 N N . CYS A 1 100 ? 9.825 -4.216 -6.170 1.00 89.88 100 CYS A N 1
ATOM 789 C CA . CYS A 1 100 ? 9.666 -4.422 -4.726 1.00 89.88 100 CYS A CA 1
ATOM 790 C C . CYS A 1 100 ? 10.507 -3.423 -3.928 1.00 89.88 100 CYS A C 1
ATOM 792 O O . CYS A 1 100 ? 10.000 -2.819 -2.986 1.00 89.88 100 CYS A O 1
ATOM 794 N N . GLU A 1 101 ? 11.778 -3.254 -4.294 1.00 88.75 101 GLU A N 1
ATOM 795 C CA . GLU A 1 101 ? 12.698 -2.355 -3.596 1.00 88.75 101 GLU A CA 1
ATOM 796 C C . GLU A 1 101 ? 12.247 -0.896 -3.699 1.00 88.75 101 GLU A C 1
ATOM 798 O O . GLU A 1 101 ? 12.109 -0.213 -2.684 1.00 88.75 101 GLU A O 1
ATOM 803 N N . ALA A 1 102 ? 11.929 -0.441 -4.912 1.00 89.00 102 ALA A N 1
ATOM 804 C CA . ALA A 1 102 ? 11.424 0.901 -5.150 1.00 89.00 102 ALA A CA 1
ATOM 805 C C . ALA A 1 102 ? 10.114 1.158 -4.389 1.00 89.00 102 ALA A C 1
ATOM 807 O O . ALA A 1 102 ? 9.970 2.187 -3.733 1.00 89.00 102 ALA A O 1
ATOM 808 N N . GLN A 1 103 ? 9.182 0.200 -4.404 1.00 91.12 103 GLN A N 1
ATOM 809 C CA . GLN A 1 103 ? 7.935 0.306 -3.649 1.00 91.12 103 GLN A CA 1
ATOM 810 C C . GLN A 1 103 ? 8.190 0.376 -2.136 1.00 91.12 103 GLN A C 1
ATOM 812 O O . GLN A 1 103 ? 7.567 1.187 -1.451 1.00 91.12 103 GLN A O 1
ATOM 817 N N . ALA A 1 104 ? 9.101 -0.442 -1.603 1.00 91.44 104 ALA A N 1
ATOM 818 C CA . ALA A 1 104 ? 9.458 -0.416 -0.187 1.00 91.44 104 ALA A CA 1
ATOM 819 C C . ALA A 1 104 ? 10.093 0.925 0.215 1.00 91.44 104 ALA A C 1
ATOM 821 O O . ALA A 1 104 ? 9.768 1.465 1.274 1.00 91.44 104 ALA A O 1
ATOM 822 N N . HIS A 1 105 ? 10.947 1.487 -0.644 1.00 92.38 105 HIS A N 1
ATOM 823 C CA . HIS A 1 105 ? 11.532 2.810 -0.446 1.00 92.38 105 HIS A CA 1
ATOM 824 C C . HIS A 1 105 ? 10.459 3.907 -0.407 1.00 92.38 105 HIS A C 1
ATOM 826 O O . HIS A 1 105 ? 10.412 4.687 0.548 1.00 92.38 105 HIS A O 1
ATOM 832 N N . ASP A 1 106 ? 9.567 3.935 -1.401 1.00 91.94 106 ASP A N 1
ATOM 833 C CA . ASP A 1 106 ? 8.490 4.927 -1.498 1.00 91.94 106 ASP A CA 1
ATOM 834 C C . ASP A 1 106 ? 7.573 4.862 -0.263 1.00 91.94 106 ASP A C 1
ATOM 836 O O . ASP A 1 106 ? 7.250 5.884 0.349 1.00 91.94 106 ASP A O 1
ATOM 840 N N . VAL A 1 107 ? 7.204 3.650 0.167 1.00 94.44 107 VAL A N 1
ATOM 841 C CA . VAL A 1 107 ? 6.406 3.431 1.382 1.00 94.44 107 VAL A CA 1
ATOM 842 C C . VAL A 1 107 ? 7.123 3.946 2.625 1.00 94.44 107 VAL A C 1
ATOM 844 O O . VAL A 1 107 ? 6.496 4.616 3.447 1.00 94.44 107 VAL A O 1
ATOM 847 N N . ALA A 1 108 ? 8.420 3.670 2.777 1.00 96.00 108 ALA A N 1
ATOM 848 C CA . ALA A 1 108 ? 9.182 4.111 3.939 1.00 96.00 108 ALA A CA 1
ATOM 849 C C . ALA A 1 108 ? 9.237 5.647 4.040 1.00 96.00 108 ALA A C 1
ATOM 851 O O . ALA A 1 108 ? 9.057 6.198 5.131 1.00 96.00 108 ALA A O 1
ATOM 852 N N . GLN A 1 109 ? 9.417 6.345 2.912 1.00 95.56 109 GLN A N 1
ATOM 853 C CA . GLN A 1 109 ? 9.381 7.811 2.865 1.00 95.56 109 GLN A CA 1
ATOM 854 C C . GLN A 1 109 ? 7.999 8.354 3.248 1.00 95.56 109 GLN A C 1
ATOM 856 O O . GLN A 1 109 ? 7.896 9.245 4.094 1.00 95.56 109 GLN A O 1
ATOM 861 N N . MET A 1 110 ? 6.928 7.783 2.690 1.00 95.62 110 MET A N 1
ATOM 862 C CA . MET A 1 110 ? 5.558 8.205 3.005 1.00 95.62 110 MET A CA 1
ATOM 863 C C . MET A 1 110 ? 5.179 7.915 4.460 1.00 95.62 110 MET A C 1
ATOM 865 O O . MET A 1 110 ? 4.531 8.741 5.100 1.00 95.62 110 MET A O 1
ATOM 869 N N . ALA A 1 111 ? 5.622 6.788 5.022 1.00 97.94 111 ALA A N 1
ATOM 870 C CA . ALA A 1 111 ? 5.407 6.459 6.428 1.00 97.94 111 ALA A CA 1
ATOM 871 C C . ALA A 1 111 ? 6.081 7.474 7.360 1.00 97.94 111 ALA A C 1
ATOM 873 O O . ALA A 1 111 ? 5.482 7.904 8.348 1.00 97.94 111 ALA A O 1
ATOM 874 N N . LYS A 1 112 ? 7.311 7.887 7.031 1.00 98.06 112 LYS A N 1
ATOM 875 C CA . LYS A 1 112 ? 8.038 8.919 7.776 1.00 98.06 112 LYS A CA 1
ATOM 876 C C . LYS A 1 112 ? 7.343 10.277 7.684 1.00 98.06 112 LYS A C 1
ATOM 878 O O . LYS A 1 112 ? 7.194 10.938 8.710 1.00 98.06 112 LYS A O 1
ATOM 883 N N . LEU A 1 113 ? 6.895 10.670 6.492 1.00 97.69 113 LEU A N 1
ATOM 884 C CA . LEU A 1 113 ? 6.147 11.912 6.296 1.00 97.69 113 LEU A CA 1
ATOM 885 C C . LEU A 1 113 ? 4.835 11.898 7.092 1.00 97.69 113 LEU A C 1
ATOM 887 O O . LEU A 1 113 ? 4.582 12.817 7.863 1.00 97.69 113 LEU A O 1
ATOM 891 N N . LEU A 1 114 ? 4.044 10.827 6.998 1.00 98.31 114 LEU A N 1
ATOM 892 C CA . LEU A 1 114 ? 2.802 10.695 7.762 1.00 98.31 114 LEU A CA 1
ATOM 893 C C . LEU A 1 114 ? 3.055 10.777 9.277 1.00 98.31 114 LEU A C 1
ATOM 895 O O . LEU A 1 114 ? 2.341 11.481 9.983 1.00 98.31 114 LEU A O 1
ATOM 899 N N . ALA A 1 115 ? 4.110 10.129 9.781 1.00 98.50 115 ALA A N 1
ATOM 900 C CA . ALA A 1 115 ? 4.499 10.215 11.189 1.00 98.50 115 ALA A CA 1
ATOM 901 C C . ALA A 1 115 ? 4.857 11.647 11.641 1.00 98.50 115 ALA A C 1
ATOM 903 O O . ALA A 1 115 ? 4.662 12.000 12.807 1.00 98.50 115 ALA A O 1
ATOM 904 N N . GLN A 1 116 ? 5.395 12.475 10.741 1.00 98.12 116 GLN A N 1
ATOM 905 C CA . GLN A 1 116 ? 5.658 13.892 11.003 1.00 98.12 116 GLN A CA 1
ATOM 906 C C . GLN A 1 116 ? 4.365 14.709 10.999 1.00 98.12 116 GLN A C 1
ATOM 908 O O . GLN A 1 116 ? 4.125 15.444 11.953 1.00 98.12 116 GLN A O 1
ATOM 913 N N . LEU A 1 117 ? 3.518 14.524 9.985 1.00 97.88 117 LEU A N 1
ATOM 914 C CA . LEU A 1 117 ? 2.258 15.252 9.828 1.00 97.88 117 LEU A CA 1
ATOM 915 C C . LEU A 1 117 ? 1.281 14.979 10.981 1.00 97.88 117 LEU A C 1
ATOM 917 O O . LEU A 1 117 ? 0.632 15.897 11.466 1.00 97.88 117 LEU A O 1
ATOM 921 N N . LEU A 1 118 ? 1.244 13.753 11.517 1.00 98.44 118 LEU A N 1
ATOM 922 C CA . LEU A 1 118 ? 0.403 13.386 12.670 1.00 98.44 118 LEU A CA 1
ATOM 923 C C . LEU A 1 118 ? 0.764 14.103 13.990 1.00 98.44 118 LEU A C 1
ATOM 925 O O . LEU A 1 118 ? 0.070 13.930 14.999 1.00 98.44 118 LEU A O 1
ATOM 929 N N . ARG A 1 119 ? 1.830 14.912 14.019 1.00 97.81 119 ARG A N 1
ATOM 930 C CA . ARG A 1 119 ? 2.099 15.842 15.131 1.00 97.81 119 ARG A CA 1
ATOM 931 C C . ARG A 1 119 ? 1.107 17.002 15.146 1.00 97.81 119 ARG A C 1
ATOM 933 O O . ARG A 1 119 ? 0.849 17.559 16.206 1.00 97.81 119 ARG A O 1
ATOM 940 N N . GLU A 1 120 ? 0.538 17.341 13.997 1.00 97.69 120 GLU A N 1
ATOM 941 C CA . GLU A 1 120 ? -0.446 18.403 13.865 1.00 97.69 120 GLU A CA 1
ATOM 942 C C . GLU A 1 120 ? -1.866 17.875 14.140 1.00 97.69 120 GLU A C 1
ATOM 944 O O . GLU A 1 120 ? -2.275 16.863 13.558 1.00 97.69 120 GLU A O 1
ATOM 949 N N . PRO A 1 121 ? -2.672 18.566 14.969 1.00 97.06 121 PRO A N 1
ATOM 950 C CA . PRO A 1 121 ? -4.045 18.147 15.258 1.00 97.06 121 PRO A CA 1
ATOM 951 C C . PRO A 1 121 ? -4.935 18.021 14.013 1.00 97.06 121 PRO A C 1
ATOM 953 O O . PRO A 1 121 ? -5.758 17.113 13.939 1.00 97.06 121 PRO A O 1
ATOM 956 N N . SER A 1 122 ? -4.738 18.878 13.006 1.00 97.00 122 SER A N 1
ATOM 957 C CA . SER A 1 122 ? -5.501 18.845 11.748 1.00 97.00 122 SER A CA 1
ATOM 958 C C . SER A 1 122 ? -5.342 17.510 11.006 1.00 97.00 122 SER A C 1
ATOM 960 O O . SER A 1 122 ? -6.308 16.958 10.482 1.00 97.00 122 SER A O 1
ATOM 962 N N . TRP A 1 123 ? -4.133 16.946 11.001 1.00 97.75 123 TRP A N 1
ATOM 963 C CA . TRP A 1 123 ? -3.837 15.645 10.404 1.00 97.75 123 TRP A CA 1
ATOM 964 C C . TRP A 1 123 ? -4.349 14.476 11.239 1.00 97.75 123 TRP A C 1
ATOM 966 O O . TRP A 1 123 ? -4.774 13.474 10.664 1.00 97.75 123 TRP A O 1
ATOM 976 N N . ARG A 1 124 ? -4.390 14.607 12.571 1.00 98.12 124 ARG A N 1
ATOM 977 C CA . ARG A 1 124 ? -5.048 1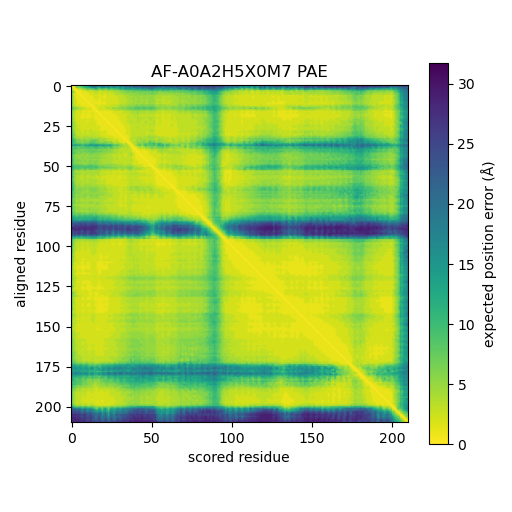3.616 13.439 1.00 98.12 124 ARG A CA 1
ATOM 978 C C . ARG A 1 124 ? -6.535 13.506 13.123 1.00 98.12 124 ARG A C 1
ATOM 980 O O . ARG A 1 124 ? -7.022 12.396 12.941 1.00 98.12 124 ARG A O 1
ATOM 987 N N . SER A 1 125 ? -7.221 14.635 12.950 1.00 97.62 125 SER A N 1
ATOM 988 C CA . SER A 1 125 ? -8.643 14.647 12.584 1.00 97.62 125 SER A CA 1
ATOM 989 C C . SER A 1 125 ? -8.899 14.016 11.211 1.00 97.62 125 SER A C 1
ATOM 991 O O . SER A 1 125 ? -9.820 13.217 11.063 1.00 97.62 125 SER A O 1
ATOM 993 N N . ARG A 1 126 ? -8.050 14.285 10.208 1.00 97.38 126 ARG A N 1
ATOM 994 C CA . ARG A 1 126 ? -8.124 13.597 8.902 1.00 97.38 126 ARG A CA 1
ATOM 995 C C . ARG A 1 126 ? -7.918 12.089 9.038 1.00 97.38 126 ARG A C 1
ATOM 997 O O . ARG A 1 126 ? -8.649 11.301 8.445 1.00 97.38 126 ARG A O 1
ATOM 1004 N N . TYR A 1 127 ? -6.938 11.679 9.839 1.00 98.00 127 TYR A N 1
ATOM 1005 C CA . TYR A 1 127 ? -6.661 10.269 10.089 1.00 98.00 127 TYR A CA 1
ATOM 1006 C C . TYR A 1 127 ? -7.816 9.574 10.822 1.00 98.00 127 TYR A C 1
ATOM 1008 O O . TYR A 1 127 ? -8.153 8.438 10.500 1.00 98.00 127 TYR A O 1
ATOM 1016 N N . GLU A 1 128 ? -8.460 10.240 11.777 1.00 97.06 128 GLU A N 1
ATOM 1017 C CA . GLU A 1 128 ? -9.641 9.732 12.484 1.00 97.06 128 GLU A CA 1
ATOM 1018 C C . GLU A 1 128 ? -10.810 9.443 11.537 1.00 97.06 128 GLU A C 1
ATOM 1020 O O . GLU A 1 128 ? -11.457 8.405 11.677 1.00 97.06 128 GLU A O 1
ATOM 1025 N N . LEU A 1 129 ? -11.012 10.285 10.523 1.00 95.94 129 LEU A N 1
ATOM 1026 C CA . LEU A 1 129 ? -12.031 10.081 9.489 1.00 95.94 129 LEU A CA 1
ATOM 1027 C C . LEU A 1 129 ? -11.662 8.987 8.469 1.00 95.94 129 LEU A C 1
ATOM 1029 O O . LEU A 1 129 ? -12.547 8.441 7.814 1.00 95.94 129 LEU A O 1
ATOM 1033 N N . SER A 1 130 ? -10.379 8.636 8.351 1.00 95.69 130 SER A N 1
ATOM 1034 C CA . SER A 1 130 ? -9.900 7.586 7.439 1.00 95.69 130 SER A CA 1
ATOM 1035 C C . SER A 1 130 ? -10.239 6.166 7.918 1.00 95.69 130 SER A C 1
ATOM 1037 O O . SER A 1 130 ? -10.734 5.955 9.029 1.00 95.69 130 SER A O 1
ATOM 1039 N N . ARG A 1 131 ? -9.884 5.146 7.123 1.00 94.00 131 ARG A N 1
ATOM 1040 C CA . ARG A 1 131 ? -9.888 3.722 7.532 1.00 94.00 131 ARG A CA 1
ATOM 1041 C C . ARG A 1 131 ? -8.666 3.317 8.383 1.00 94.00 131 ARG A C 1
ATOM 1043 O O . ARG A 1 131 ? -8.660 2.252 9.015 1.00 94.00 131 ARG A O 1
ATOM 1050 N N . GLY A 1 132 ? -7.671 4.196 8.490 1.00 95.12 132 GLY A N 1
ATOM 1051 C CA . GLY A 1 132 ? -6.424 3.983 9.220 1.00 95.12 132 GLY A CA 1
ATOM 1052 C C . GLY A 1 132 ? -5.378 3.224 8.401 1.00 95.12 132 GLY A C 1
ATOM 1053 O O . GLY A 1 132 ? -5.303 3.347 7.178 1.00 95.12 132 GLY A O 1
ATOM 1054 N N . LEU A 1 133 ? -4.535 2.441 9.077 1.00 97.56 133 LEU A N 1
ATOM 1055 C CA . LEU A 1 133 ? -3.427 1.714 8.444 1.00 97.56 133 LEU A CA 1
ATOM 1056 C C . LEU A 1 133 ? -3.536 0.203 8.6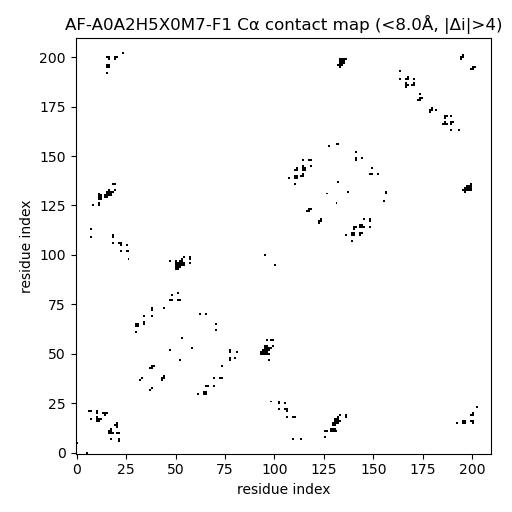40 1.00 97.56 133 LEU A C 1
ATOM 1058 O O . LEU A 1 133 ? -4.021 -0.261 9.671 1.00 97.56 133 LEU A O 1
ATOM 1062 N N . CYS A 1 134 ? -3.051 -0.577 7.674 1.00 97.69 134 CYS A N 1
ATOM 1063 C CA . CYS A 1 134 ? -2.799 -1.998 7.898 1.00 97.69 134 CYS A CA 1
ATOM 1064 C C . CYS A 1 134 ? -1.609 -2.182 8.852 1.00 97.69 134 CYS A C 1
ATOM 1066 O O . CYS A 1 134 ? -0.763 -1.297 8.979 1.00 97.69 134 CYS A O 1
ATOM 1068 N N . LEU A 1 135 ? -1.518 -3.332 9.513 1.00 97.81 135 LEU A N 1
ATOM 1069 C CA . LEU A 1 135 ? -0.510 -3.633 10.523 1.00 97.81 135 LEU A CA 1
ATOM 1070 C C . LEU A 1 135 ? 0.932 -3.397 10.030 1.00 97.81 135 LEU A C 1
ATOM 1072 O O . LEU A 1 135 ? 1.674 -2.720 10.748 1.00 97.81 135 LEU A O 1
ATOM 1076 N N . PRO A 1 136 ? 1.347 -3.847 8.825 1.00 97.38 136 PRO A N 1
ATOM 1077 C CA . PRO A 1 136 ? 2.696 -3.578 8.327 1.00 97.38 136 PRO A CA 1
ATOM 1078 C C . PRO A 1 136 ? 2.998 -2.081 8.195 1.00 97.38 136 PRO A C 1
ATOM 1080 O O . PRO A 1 136 ? 4.089 -1.625 8.542 1.00 97.38 136 PRO A O 1
ATOM 1083 N N . HIS A 1 137 ? 2.033 -1.295 7.714 1.00 98.06 137 HIS A N 1
ATOM 1084 C CA . HIS A 1 137 ? 2.192 0.146 7.526 1.00 98.06 137 HIS A CA 1
ATOM 1085 C C . HIS A 1 137 ? 2.081 0.928 8.834 1.00 98.06 137 HIS A C 1
ATOM 1087 O O . HIS A 1 137 ? 2.838 1.872 9.044 1.00 98.06 137 HIS A O 1
ATOM 1093 N N . LEU A 1 138 ? 1.222 0.490 9.752 1.00 98.50 138 LEU A N 1
ATOM 1094 C CA . LEU A 1 138 ? 1.151 1.020 11.107 1.00 98.50 138 LEU A CA 1
ATOM 1095 C C . LEU A 1 138 ? 2.503 0.879 11.813 1.00 98.50 138 LEU A C 1
ATOM 1097 O O . LEU A 1 138 ? 3.022 1.853 12.348 1.00 98.50 138 LEU A O 1
ATOM 1101 N N . GLN A 1 139 ? 3.121 -0.304 11.754 1.00 98.31 139 GLN A N 1
ATOM 1102 C CA . GLN A 1 139 ? 4.446 -0.529 12.337 1.00 98.31 139 GLN A CA 1
ATOM 1103 C C . GLN A 1 139 ? 5.516 0.387 11.726 1.00 98.31 139 GLN A C 1
ATOM 1105 O O . GLN A 1 139 ? 6.373 0.897 12.445 1.00 98.31 139 GLN A O 1
ATOM 1110 N N . GLN A 1 140 ? 5.471 0.627 10.412 1.00 98.19 140 GLN A N 1
ATOM 1111 C CA . GLN A 1 140 ? 6.398 1.547 9.746 1.00 98.19 140 GLN A CA 1
ATOM 1112 C C . GLN A 1 140 ? 6.225 2.998 10.206 1.00 98.19 140 GLN A C 1
ATOM 1114 O O . GLN A 1 140 ? 7.222 3.673 10.467 1.00 98.19 140 GLN A O 1
ATOM 1119 N N . VAL A 1 141 ? 4.984 3.466 10.355 1.00 98.62 141 VAL A N 1
ATOM 1120 C CA . VAL A 1 141 ? 4.693 4.819 10.854 1.00 98.62 141 VAL A CA 1
ATOM 1121 C C . VAL A 1 141 ? 5.105 4.950 12.321 1.00 98.62 141 VAL A C 1
ATOM 1123 O O . VAL A 1 141 ? 5.813 5.892 12.668 1.00 98.62 141 VAL A O 1
ATOM 1126 N N . LEU A 1 142 ? 4.763 3.973 13.170 1.00 98.62 142 LEU A N 1
ATOM 1127 C CA . LEU A 1 142 ? 5.127 3.972 14.592 1.00 98.62 142 LEU A CA 1
ATOM 1128 C C . LEU A 1 142 ? 6.643 4.046 14.806 1.00 98.62 142 LEU A C 1
ATOM 1130 O O . LEU A 1 142 ? 7.095 4.813 15.654 1.00 98.62 142 LEU A O 1
ATOM 1134 N N . ARG A 1 143 ? 7.440 3.327 14.001 1.00 98.19 143 ARG A N 1
ATOM 1135 C CA . ARG A 1 143 ? 8.914 3.384 14.057 1.00 98.19 143 ARG A CA 1
ATOM 1136 C C . ARG A 1 143 ? 9.493 4.783 13.811 1.00 98.19 143 ARG A C 1
ATOM 1138 O O . ARG A 1 143 ? 10.592 5.058 14.276 1.00 98.19 143 ARG A O 1
ATOM 1145 N N . ASN A 1 144 ? 8.777 5.649 13.094 1.00 97.75 144 ASN A N 1
ATOM 1146 C CA . ASN A 1 144 ? 9.212 7.011 12.761 1.00 97.75 144 ASN A CA 1
ATOM 1147 C C . ASN A 1 144 ? 8.496 8.101 13.584 1.00 97.75 144 ASN A C 1
ATOM 1149 O O . ASN A 1 144 ? 8.826 9.284 13.469 1.00 97.75 144 ASN A O 1
ATOM 1153 N N . ALA A 1 145 ? 7.497 7.724 14.382 1.00 98.31 145 ALA A N 1
ATOM 1154 C CA . ALA A 1 145 ? 6.657 8.639 15.142 1.00 98.31 145 ALA A CA 1
ATOM 1155 C C . ALA A 1 145 ? 7.317 9.087 16.455 1.00 98.31 145 ALA A C 1
ATOM 1157 O O . ALA A 1 145 ? 8.106 8.360 17.057 1.00 98.31 145 ALA A O 1
ATOM 1158 N N . SER A 1 146 ? 6.963 10.289 16.924 1.00 98.31 146 SER A N 1
ATOM 1159 C CA . SER A 1 146 ? 7.309 10.730 18.281 1.00 98.31 146 SER A CA 1
ATOM 1160 C C . SER A 1 146 ? 6.533 9.916 19.331 1.00 98.31 146 SER A C 1
ATOM 1162 O O . SER A 1 146 ? 5.473 9.381 19.002 1.00 98.31 146 SER A O 1
ATOM 1164 N N . PRO A 1 147 ? 6.978 9.854 20.601 1.00 98.50 147 PRO A N 1
ATOM 1165 C CA . PRO A 1 147 ? 6.262 9.121 21.655 1.00 98.50 147 PRO A CA 1
ATOM 1166 C C . PRO A 1 147 ? 4.795 9.549 21.831 1.00 98.50 147 PRO A C 1
ATOM 1168 O O . PRO A 1 147 ? 3.919 8.717 22.069 1.00 98.50 147 PRO A O 1
ATOM 1171 N N . GLU A 1 148 ? 4.509 10.842 21.658 1.00 98.25 148 GLU A N 1
ATOM 1172 C CA . GLU A 1 148 ? 3.143 11.374 21.690 1.00 98.25 148 GLU A CA 1
ATOM 1173 C C . GLU A 1 148 ? 2.291 10.803 20.546 1.00 98.25 148 GLU A C 1
ATOM 1175 O O . GLU A 1 148 ? 1.212 10.257 20.781 1.00 98.25 148 GLU A O 1
ATOM 1180 N N . VAL A 1 149 ? 2.803 10.865 19.310 1.00 98.50 149 VAL A N 1
ATOM 1181 C CA . VAL A 1 149 ? 2.112 10.324 18.133 1.00 98.50 149 VAL A CA 1
ATOM 1182 C C . VAL A 1 149 ? 1.973 8.807 18.240 1.00 98.50 149 VAL A C 1
ATOM 1184 O O . VAL A 1 149 ? 0.917 8.287 17.906 1.00 98.50 149 VAL A O 1
ATOM 1187 N N . GLN A 1 150 ? 2.979 8.090 18.750 1.00 98.62 150 GLN A N 1
ATOM 1188 C CA . GLN A 1 150 ? 2.896 6.644 18.982 1.00 98.62 150 GLN A CA 1
ATOM 1189 C C . GLN A 1 150 ? 1.763 6.290 19.945 1.00 98.62 150 GLN A C 1
ATOM 1191 O O . GLN A 1 150 ? 0.979 5.387 19.655 1.00 98.62 150 GLN A O 1
ATOM 1196 N N . THR A 1 151 ? 1.661 7.009 21.064 1.00 98.62 151 THR A N 1
ATOM 1197 C CA . THR A 1 151 ? 0.628 6.777 22.081 1.00 98.62 151 THR A CA 1
ATOM 1198 C C . THR A 1 151 ? -0.764 7.001 21.494 1.00 98.62 151 THR A C 1
ATOM 1200 O O . THR A 1 151 ? -1.618 6.116 21.568 1.00 98.62 151 THR A O 1
ATOM 1203 N N . TRP A 1 152 ? -0.976 8.150 20.847 1.00 98.62 152 TRP A N 1
ATOM 1204 C CA . TRP A 1 152 ? -2.258 8.482 20.225 1.00 98.62 152 TRP A CA 1
ATOM 1205 C C . TRP A 1 152 ? -2.619 7.509 19.091 1.00 98.62 152 TRP A C 1
ATOM 1207 O O . TRP A 1 152 ? -3.722 6.963 19.076 1.00 98.62 152 TRP A O 1
ATOM 1217 N N . LEU A 1 153 ? -1.682 7.226 18.179 1.00 98.56 153 LEU A N 1
ATOM 1218 C CA . LEU A 1 153 ? -1.919 6.371 17.014 1.00 98.56 153 LEU A CA 1
ATOM 1219 C C . LEU A 1 153 ? -2.220 4.928 17.432 1.00 98.56 153 LEU A C 1
ATOM 1221 O O . LEU A 1 153 ? -3.124 4.301 16.885 1.00 98.56 153 LEU A O 1
ATOM 1225 N N . THR A 1 154 ? -1.508 4.416 18.439 1.00 98.56 154 THR A N 1
ATOM 1226 C CA . THR A 1 154 ? -1.753 3.076 18.989 1.00 98.56 154 THR A CA 1
ATOM 1227 C C . THR A 1 154 ? -3.133 2.986 19.631 1.00 98.56 154 THR A C 1
ATOM 1229 O O . THR A 1 154 ? -3.834 1.995 19.421 1.00 98.56 154 THR A O 1
ATOM 1232 N N . ALA A 1 155 ? -3.556 4.009 20.381 1.00 98.38 155 ALA A N 1
ATOM 1233 C CA . ALA A 1 155 ? -4.889 4.049 20.976 1.00 98.38 155 ALA A CA 1
ATOM 1234 C C . ALA A 1 155 ? -5.989 4.099 19.900 1.00 98.38 155 ALA A C 1
ATOM 1236 O O . ALA A 1 155 ? -6.924 3.295 19.942 1.00 98.38 155 ALA A O 1
ATOM 1237 N N . ASN A 1 156 ? -5.836 4.976 18.900 1.00 98.06 156 ASN A N 1
ATOM 1238 C CA . ASN A 1 156 ? -6.772 5.109 17.782 1.00 98.06 156 ASN A CA 1
ATOM 1239 C C . ASN A 1 156 ? -6.920 3.788 17.007 1.00 98.06 156 ASN A C 1
ATOM 1241 O O . ASN A 1 156 ? -8.030 3.302 16.784 1.00 98.06 156 ASN A O 1
ATOM 1245 N N . GLU A 1 157 ? -5.801 3.150 16.655 1.00 98.00 157 GLU A N 1
ATOM 1246 C CA . GLU A 1 157 ? -5.806 1.871 15.943 1.00 98.00 157 GLU A CA 1
ATOM 1247 C C . GLU A 1 157 ? -6.348 0.721 16.794 1.00 98.00 157 GLU A C 1
ATOM 1249 O O . GLU A 1 157 ? -7.113 -0.107 16.299 1.00 98.00 157 GLU A O 1
ATOM 1254 N N . SER A 1 158 ? -6.053 0.697 18.095 1.00 97.81 158 SER A N 1
ATOM 1255 C CA . SER A 1 158 ? -6.599 -0.314 19.007 1.00 97.81 158 SER A CA 1
ATOM 1256 C C . SER A 1 158 ? -8.126 -0.253 19.082 1.00 97.81 158 SER A C 1
ATOM 1258 O O . SER A 1 158 ? -8.781 -1.297 19.067 1.00 97.81 158 SER A O 1
ATOM 1260 N N . GLN A 1 159 ? -8.711 0.948 19.105 1.00 97.25 159 GLN A N 1
ATOM 1261 C CA . GLN A 1 159 ? -10.165 1.121 19.075 1.00 97.25 159 GLN A CA 1
ATOM 1262 C C . GLN A 1 159 ? -10.770 0.577 17.771 1.00 97.25 159 GLN A C 1
ATOM 1264 O O . GLN A 1 159 ? -11.753 -0.170 17.807 1.00 97.25 159 GLN A O 1
ATOM 1269 N N . ARG A 1 160 ? -10.149 0.877 16.622 1.00 95.19 160 ARG A N 1
ATOM 1270 C CA . ARG A 1 160 ? -10.568 0.354 15.307 1.00 95.19 160 ARG A CA 1
ATOM 1271 C C . ARG A 1 160 ? -10.508 -1.170 15.258 1.00 95.19 160 ARG A C 1
ATOM 1273 O O . ARG A 1 160 ? -11.436 -1.813 14.771 1.00 95.19 160 ARG A O 1
ATOM 1280 N N . TRP A 1 161 ? -9.442 -1.759 15.797 1.00 96.19 161 TRP A N 1
ATOM 1281 C CA . TRP A 1 161 ? -9.282 -3.210 15.881 1.00 96.19 161 TRP A CA 1
ATOM 1282 C C . TRP A 1 161 ? -10.355 -3.853 16.755 1.00 96.19 161 TRP A C 1
ATOM 1284 O O . TRP A 1 161 ? -10.909 -4.883 16.382 1.00 96.19 161 TRP A O 1
ATOM 1294 N N . GLN A 1 162 ? -10.684 -3.257 17.901 1.00 97.38 162 GLN A N 1
ATOM 1295 C CA . GLN A 1 162 ? -11.749 -3.765 18.765 1.00 97.38 162 GLN A CA 1
ATOM 1296 C C . GLN A 1 162 ? -13.115 -3.722 18.071 1.00 97.38 162 GLN A C 1
ATOM 1298 O O . GLN A 1 162 ? -13.852 -4.705 18.141 1.00 97.38 162 GLN A O 1
ATOM 1303 N N . ALA A 1 163 ? -13.434 -2.634 17.364 1.00 95.75 163 ALA A N 1
ATOM 1304 C CA . ALA A 1 163 ? -14.660 -2.540 16.571 1.00 95.75 163 ALA A CA 1
ATOM 1305 C C . ALA A 1 163 ? -14.708 -3.620 15.474 1.00 95.75 163 ALA A C 1
ATOM 1307 O O . ALA A 1 163 ? -15.678 -4.371 15.382 1.00 95.75 163 ALA A O 1
ATOM 1308 N N . LEU A 1 164 ? -13.623 -3.789 14.710 1.00 95.88 164 LEU A N 1
ATOM 1309 C CA . LEU A 1 164 ? -13.536 -4.821 13.673 1.00 95.88 164 LEU A CA 1
ATOM 1310 C C . LEU A 1 164 ? -13.660 -6.239 14.246 1.00 95.88 164 LEU A C 1
ATOM 1312 O O . LEU A 1 164 ? -14.328 -7.086 13.659 1.00 95.88 164 LEU A O 1
ATOM 1316 N N . ARG A 1 165 ? -13.068 -6.503 15.416 1.00 97.56 165 ARG A N 1
ATOM 1317 C CA . ARG A 1 165 ? -13.206 -7.794 16.103 1.00 97.56 165 ARG A CA 1
ATOM 1318 C C . ARG A 1 165 ? -14.648 -8.086 16.507 1.00 97.56 165 ARG A C 1
ATOM 1320 O O . ARG A 1 165 ? -15.069 -9.226 16.342 1.00 97.56 165 ARG A O 1
ATOM 1327 N N . LYS A 1 166 ? -15.403 -7.088 16.980 1.00 96.88 166 LYS A N 1
ATOM 1328 C CA . LYS A 1 166 ? -16.837 -7.251 17.282 1.00 96.88 166 LYS A CA 1
ATOM 1329 C C . LYS A 1 166 ? -17.627 -7.628 16.029 1.00 96.88 166 LYS A C 1
ATOM 1331 O O . LYS A 1 166 ? -18.418 -8.561 16.070 1.00 96.88 166 LYS A O 1
ATOM 1336 N N . HIS A 1 167 ? -17.346 -6.975 14.902 1.00 95.50 167 HIS A N 1
ATOM 1337 C CA . HIS A 1 167 ? -17.954 -7.320 13.617 1.00 95.50 167 HIS A CA 1
ATOM 1338 C C . HIS A 1 167 ? -17.642 -8.763 13.197 1.00 95.50 167 HIS A C 1
ATOM 1340 O O . HIS A 1 167 ? -18.549 -9.515 12.865 1.00 95.50 167 HIS A O 1
ATOM 1346 N N . LEU A 1 168 ? -16.385 -9.203 13.294 1.00 95.81 168 LEU A N 1
ATOM 1347 C CA . LEU A 1 168 ? -16.018 -10.593 12.990 1.00 95.81 168 LEU A CA 1
ATOM 1348 C C . LEU A 1 168 ? -16.708 -11.604 13.916 1.00 95.81 168 LEU A C 1
ATOM 1350 O O . LEU A 1 168 ? -17.154 -12.654 13.461 1.00 95.81 168 LEU A O 1
ATOM 1354 N N . GLN A 1 169 ? -16.802 -11.295 15.212 1.00 95.50 169 GLN A N 1
ATOM 1355 C CA . GLN A 1 169 ? -17.516 -12.130 16.181 1.00 95.50 169 GLN A CA 1
ATOM 1356 C C . GLN A 1 169 ? -18.995 -12.266 15.816 1.00 95.50 169 GLN A C 1
ATOM 1358 O O . GLN A 1 169 ? -19.554 -13.350 15.963 1.00 95.50 169 GLN A O 1
ATOM 1363 N N . GLU A 1 170 ? -19.599 -11.205 15.282 1.00 93.56 170 GLU A N 1
ATOM 1364 C CA . GLU A 1 170 ? -20.979 -11.226 14.815 1.00 93.56 170 GLU A CA 1
ATOM 1365 C C . GLU A 1 170 ? -21.161 -12.094 13.564 1.00 93.56 170 GLU A C 1
ATOM 1367 O O . GLU A 1 170 ? -22.086 -12.905 13.522 1.00 93.56 170 GLU A O 1
ATOM 1372 N N . VAL A 1 171 ? -20.232 -12.030 12.598 1.00 92.19 171 VAL A N 1
ATOM 1373 C CA . VAL A 1 171 ? -20.220 -12.960 11.449 1.00 92.19 171 VAL A CA 1
ATOM 1374 C C . VAL A 1 171 ? -20.163 -14.413 11.929 1.00 92.19 171 VAL A C 1
ATOM 1376 O O . VAL A 1 171 ? -20.945 -15.252 11.481 1.00 92.19 171 VAL A O 1
ATOM 1379 N N . ILE A 1 172 ? -19.257 -14.715 12.865 1.00 91.62 172 ILE A N 1
ATOM 1380 C CA . ILE A 1 172 ? -19.088 -16.065 13.421 1.00 91.62 172 ILE A CA 1
ATOM 1381 C C . ILE A 1 172 ? -20.363 -16.513 14.149 1.00 91.62 172 ILE A C 1
ATOM 1383 O O . ILE A 1 172 ? -20.804 -17.650 13.973 1.00 91.62 172 ILE A O 1
ATOM 1387 N N . ARG A 1 173 ? -20.984 -15.625 14.937 1.00 92.31 173 ARG A N 1
ATOM 1388 C CA . ARG A 1 173 ? -22.223 -15.910 15.672 1.00 92.31 173 ARG A CA 1
ATOM 1389 C C . ARG A 1 173 ? -23.381 -16.214 14.722 1.00 92.31 173 ARG A C 1
ATOM 1391 O O . ARG A 1 173 ? -24.061 -17.219 14.922 1.00 92.31 173 ARG A O 1
ATOM 1398 N N . LYS A 1 174 ? -23.585 -15.391 13.689 1.00 88.81 174 LYS A N 1
ATOM 1399 C CA . LYS A 1 174 ? -24.695 -15.524 12.726 1.00 88.81 174 LYS A CA 1
ATOM 1400 C C . LYS A 1 174 ? -24.561 -16.714 11.781 1.00 88.81 174 LYS A C 1
ATOM 1402 O O . LYS A 1 174 ? -25.557 -17.161 11.221 1.00 88.81 174 LYS A O 1
ATOM 1407 N N . HIS A 1 175 ? -23.367 -17.288 11.647 1.00 83.44 175 HIS A N 1
ATOM 1408 C CA . HIS A 1 175 ? -23.193 -18.532 10.897 1.00 83.44 175 HIS A CA 1
ATOM 1409 C C . HIS A 1 175 ? -23.891 -19.731 11.571 1.00 83.44 175 HIS A C 1
ATOM 1411 O O . HIS A 1 175 ? -24.267 -20.701 10.909 1.00 83.44 175 HIS A O 1
ATOM 1417 N N . ASN A 1 176 ? -24.125 -19.663 12.886 1.00 83.62 176 ASN A N 1
ATOM 1418 C CA . ASN A 1 176 ? -24.910 -20.659 13.607 1.00 83.62 176 ASN A CA 1
ATOM 1419 C C . ASN A 1 176 ? -26.387 -20.597 13.179 1.00 83.62 176 ASN A C 1
ATOM 1421 O O . ASN A 1 176 ? -27.001 -19.534 13.261 1.00 83.62 176 ASN A O 1
ATOM 1425 N N . TYR A 1 177 ? -26.971 -21.745 12.801 1.00 72.38 177 TYR A N 1
ATOM 1426 C CA . TYR A 1 177 ? -28.357 -21.868 12.310 1.00 72.38 177 TYR A CA 1
ATOM 1427 C C . TYR A 1 177 ? -29.405 -21.153 13.164 1.00 72.38 177 TYR A C 1
ATOM 1429 O O . TYR A 1 177 ? -30.405 -20.666 12.644 1.00 72.38 177 TYR A O 1
ATOM 1437 N N . ARG A 1 178 ? -29.156 -21.033 14.470 1.00 80.69 178 ARG A N 1
ATOM 1438 C CA . ARG A 1 178 ? -30.047 -20.362 15.422 1.00 80.69 178 ARG A CA 1
ATOM 1439 C C . ARG A 1 178 ? -30.216 -18.866 15.165 1.00 80.69 178 ARG A C 1
ATOM 1441 O O . ARG A 1 178 ? -31.243 -18.323 15.542 1.00 80.69 178 ARG A O 1
ATOM 1448 N N . PHE A 1 179 ? -29.239 -18.218 14.538 1.00 78.88 179 PHE A N 1
ATOM 1449 C CA . PHE A 1 179 ? -29.184 -16.763 14.362 1.00 78.88 179 PHE A CA 1
ATOM 1450 C C . PHE A 1 179 ? -29.165 -16.339 12.885 1.00 78.88 179 PHE A C 1
ATOM 1452 O O . PHE A 1 179 ? -29.043 -15.157 12.585 1.00 78.88 179 PHE A O 1
ATOM 1459 N N . GLN A 1 180 ? -29.320 -17.286 11.950 1.00 76.81 180 GLN A N 1
ATOM 1460 C CA . GLN A 1 180 ? -29.251 -17.031 10.501 1.00 76.81 180 GLN A CA 1
ATOM 1461 C C . GLN A 1 180 ? -30.371 -16.124 9.968 1.00 76.81 180 GLN A C 1
ATOM 1463 O O . GLN A 1 180 ? -30.250 -15.583 8.874 1.00 76.81 180 GLN A O 1
ATOM 1468 N N . HIS A 1 181 ? -31.463 -15.978 10.719 1.00 79.44 181 HIS A N 1
ATOM 1469 C CA . HIS A 1 181 ? -32.608 -15.146 10.349 1.00 79.44 181 HIS A CA 1
ATOM 1470 C C . HIS A 1 181 ? -32.446 -13.678 10.772 1.00 79.44 181 HIS A C 1
ATOM 1472 O O . HIS A 1 181 ? -33.271 -12.844 10.403 1.00 79.44 181 HIS A O 1
ATOM 1478 N N . GLU A 1 182 ? -31.420 -13.353 11.562 1.00 87.00 182 GLU A N 1
ATOM 1479 C CA . GLU A 1 182 ? -31.143 -11.973 11.942 1.00 87.00 182 GLU A CA 1
ATOM 1480 C C . GLU A 1 182 ? -30.576 -11.182 10.749 1.00 87.00 182 GLU A C 1
ATOM 1482 O O . GLU A 1 182 ? -29.764 -11.714 9.986 1.00 87.00 182 GLU A O 1
ATOM 1487 N N . PRO A 1 183 ? -30.959 -9.904 10.578 1.00 86.12 183 PRO A N 1
ATOM 1488 C CA . PRO A 1 183 ? -30.472 -9.093 9.472 1.00 86.12 183 PRO A CA 1
ATOM 1489 C C . PRO A 1 183 ? -28.970 -8.824 9.599 1.00 86.12 183 PRO A C 1
ATOM 1491 O O . PRO A 1 183 ? -28.438 -8.649 10.698 1.00 86.12 183 PRO A O 1
ATOM 1494 N N . TRP A 1 184 ? -28.290 -8.760 8.458 1.00 84.56 184 TRP A N 1
ATOM 1495 C CA . TRP A 1 184 ? -26.879 -8.395 8.377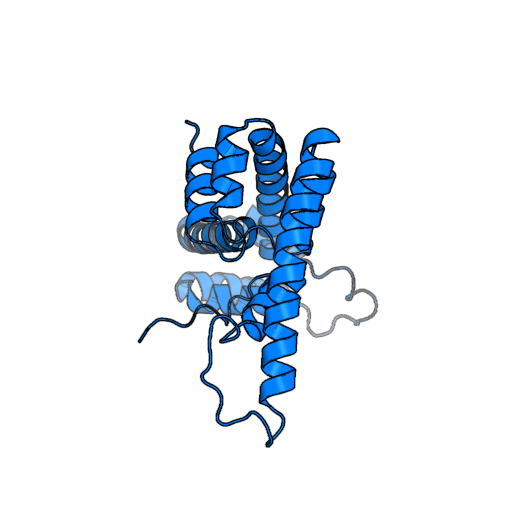 1.00 84.56 184 TRP A CA 1
ATOM 1496 C C . TRP A 1 184 ? -26.688 -6.876 8.503 1.00 84.56 184 TRP A C 1
ATOM 1498 O O . TRP A 1 184 ? -27.465 -6.110 7.934 1.00 84.56 184 TRP A O 1
ATOM 1508 N N . GLY A 1 185 ? -25.656 -6.446 9.233 1.00 90.12 185 GLY A N 1
ATOM 1509 C CA . GLY A 1 185 ? -25.302 -5.041 9.456 1.00 90.12 185 GLY A CA 1
ATOM 1510 C C . GLY A 1 185 ? -23.866 -4.699 9.041 1.00 90.12 185 GLY A C 1
ATOM 1511 O O . GLY A 1 185 ? -23.372 -5.135 7.999 1.00 90.12 185 GLY A O 1
ATOM 1512 N N . GLU A 1 186 ? -23.171 -3.909 9.864 1.00 87.62 186 GLU A N 1
ATOM 1513 C CA . GLU A 1 186 ? -21.788 -3.468 9.610 1.00 87.62 186 GLU A CA 1
ATOM 1514 C C . GLU A 1 186 ? -20.768 -4.620 9.540 1.00 87.62 186 GLU A C 1
ATOM 1516 O O . GLU A 1 186 ? -19.642 -4.454 9.054 1.00 87.62 186 GLU A O 1
ATOM 1521 N N . GLU A 1 187 ? -21.143 -5.813 10.002 1.00 90.56 187 GLU A N 1
ATOM 1522 C CA . GLU A 1 187 ? -20.317 -7.009 9.944 1.00 90.56 187 GLU A CA 1
ATOM 1523 C C . GLU A 1 187 ? -20.120 -7.569 8.530 1.00 90.56 187 GLU A C 1
ATOM 1525 O O . GLU A 1 187 ? -19.160 -8.315 8.297 1.00 90.56 187 GLU A O 1
ATOM 1530 N N . VAL A 1 188 ? -20.952 -7.163 7.566 1.00 89.44 188 VAL A N 1
ATOM 1531 C CA . VAL A 1 188 ? -20.772 -7.521 6.155 1.00 89.44 188 VAL A CA 1
ATOM 1532 C C . VAL A 1 188 ? -19.399 -7.048 5.671 1.00 89.44 188 VAL A C 1
ATOM 1534 O O . VAL A 1 188 ? -18.980 -5.907 5.881 1.00 89.44 188 VAL A O 1
ATOM 1537 N N . GLY A 1 189 ? -18.649 -7.964 5.053 1.00 89.50 189 GLY A N 1
ATOM 1538 C CA . GLY A 1 189 ? -17.298 -7.699 4.548 1.00 89.50 189 GLY A CA 1
ATOM 1539 C C . GLY A 1 189 ? -16.225 -7.489 5.627 1.00 89.50 189 GLY A C 1
ATOM 1540 O O . GLY A 1 189 ? -15.083 -7.180 5.286 1.00 89.50 189 GLY A O 1
ATOM 1541 N N . SER A 1 190 ? -16.538 -7.671 6.918 1.00 92.75 190 SER A N 1
ATOM 1542 C CA . SER A 1 190 ? -15.566 -7.493 8.011 1.00 92.75 190 SER A CA 1
ATOM 1543 C C . SER A 1 190 ? -14.366 -8.439 7.919 1.00 92.75 190 SER A C 1
ATOM 1545 O O . SER A 1 190 ? -13.255 -8.033 8.243 1.00 92.75 190 SER A O 1
ATOM 1547 N N . TRP A 1 191 ? -14.550 -9.659 7.407 1.00 91.81 191 TRP A N 1
ATOM 1548 C CA . TRP A 1 191 ? -13.464 -10.612 7.152 1.00 91.81 191 TRP A CA 1
ATOM 1549 C C . TRP A 1 191 ? -12.471 -10.094 6.104 1.00 91.81 191 TRP A C 1
ATOM 1551 O O . TRP A 1 191 ? -11.266 -10.174 6.328 1.00 91.81 191 TRP A O 1
ATOM 1561 N N . ARG A 1 192 ? -12.951 -9.468 5.019 1.00 92.38 192 ARG A N 1
ATOM 1562 C CA . ARG A 1 192 ? -12.087 -8.844 4.005 1.00 92.38 192 ARG A CA 1
ATOM 1563 C C . ARG A 1 192 ? -11.323 -7.664 4.600 1.00 92.38 192 ARG A C 1
ATOM 1565 O O . ARG A 1 192 ? -10.099 -7.626 4.521 1.00 92.38 192 ARG A O 1
ATOM 1572 N N . ARG A 1 193 ? -12.028 -6.759 5.294 1.00 92.25 193 ARG A N 1
ATOM 1573 C CA . ARG A 1 193 ? -11.393 -5.630 5.999 1.00 92.25 193 ARG A CA 1
ATOM 1574 C C . ARG A 1 193 ? -10.353 -6.105 7.012 1.00 92.25 193 ARG A C 1
ATOM 1576 O O . ARG A 1 193 ? -9.323 -5.464 7.166 1.00 92.25 193 ARG A O 1
ATOM 1583 N N . ALA A 1 194 ? -10.584 -7.231 7.686 1.00 94.69 194 ALA A N 1
ATOM 1584 C CA . ALA A 1 194 ? -9.617 -7.816 8.608 1.00 94.69 194 ALA A CA 1
ATOM 1585 C C . ALA A 1 194 ? -8.364 -8.330 7.890 1.00 94.69 194 ALA A C 1
ATOM 1587 O O . ALA A 1 194 ? -7.259 -8.051 8.353 1.00 94.69 194 ALA A O 1
ATOM 1588 N N . MET A 1 195 ? -8.509 -9.002 6.743 1.00 94.56 195 MET A N 1
ATOM 1589 C CA . MET A 1 195 ? -7.365 -9.415 5.922 1.00 94.56 195 MET A CA 1
ATOM 1590 C C . MET A 1 195 ? -6.564 -8.204 5.431 1.00 94.56 195 MET A C 1
ATOM 1592 O O . MET A 1 195 ? -5.346 -8.170 5.610 1.00 94.56 195 MET A O 1
ATOM 1596 N N . HIS A 1 196 ? -7.241 -7.159 4.942 1.00 93.69 196 HIS A N 1
ATOM 1597 C CA . HIS A 1 196 ? -6.598 -5.890 4.575 1.00 93.69 196 HIS A CA 1
ATOM 1598 C C . HIS A 1 196 ? -5.898 -5.231 5.758 1.00 93.69 196 HIS A C 1
ATOM 1600 O O . HIS A 1 196 ? -4.782 -4.731 5.623 1.00 93.69 196 HIS A O 1
ATOM 1606 N N . LYS A 1 197 ? -6.514 -5.254 6.943 1.00 95.25 197 LYS A N 1
ATOM 1607 C CA . LYS A 1 197 ? -5.935 -4.675 8.157 1.00 95.25 197 LYS A CA 1
ATOM 1608 C C . LYS A 1 197 ? -4.703 -5.444 8.624 1.00 95.25 197 LYS A C 1
ATOM 1610 O O . LYS A 1 197 ? -3.766 -4.814 9.094 1.00 95.25 197 LYS A O 1
ATOM 1615 N N . LEU A 1 198 ? -4.672 -6.769 8.501 1.00 95.62 198 LEU A N 1
ATOM 1616 C CA . LEU A 1 198 ? -3.555 -7.596 8.969 1.00 95.62 198 LEU A CA 1
ATOM 1617 C C . LEU A 1 198 ? -2.382 -7.630 7.989 1.00 95.62 198 LEU A C 1
ATOM 1619 O O . LEU A 1 198 ? -1.233 -7.577 8.422 1.00 95.62 198 LEU A O 1
ATOM 1623 N N . TYR A 1 199 ? -2.662 -7.695 6.689 1.00 94.06 199 TYR A N 1
ATOM 1624 C CA . TYR A 1 199 ? -1.644 -7.978 5.674 1.00 94.06 199 TYR A CA 1
ATOM 1625 C C . TYR A 1 199 ? -1.440 -6.842 4.667 1.00 94.06 199 TYR A C 1
ATOM 1627 O O . TYR A 1 199 ? -0.422 -6.806 3.981 1.00 94.06 199 TYR A O 1
ATOM 1635 N N . GLY A 1 200 ? -2.353 -5.871 4.627 1.00 91.75 200 GLY A N 1
ATOM 1636 C CA . GLY A 1 200 ? -2.421 -4.862 3.574 1.00 91.75 200 GLY A CA 1
ATOM 1637 C C . GLY A 1 200 ? -3.347 -5.279 2.434 1.00 91.75 200 GLY A C 1
ATOM 1638 O O . GLY A 1 200 ? -3.905 -6.373 2.427 1.00 91.75 200 GLY A O 1
ATOM 1639 N N . VAL A 1 201 ? -3.538 -4.369 1.482 1.00 82.06 201 VAL A N 1
ATOM 1640 C CA . VAL A 1 201 ? -4.352 -4.619 0.286 1.00 82.06 201 VAL A CA 1
ATOM 1641 C C . VAL A 1 201 ? -3.496 -5.320 -0.768 1.00 82.06 201 VAL A C 1
ATOM 1643 O O . VAL A 1 201 ? -2.440 -4.805 -1.147 1.00 82.06 201 VAL A O 1
ATOM 1646 N N . PHE A 1 202 ? -3.959 -6.474 -1.243 1.00 64.38 202 PHE A N 1
ATOM 1647 C CA . PHE A 1 202 ? -3.350 -7.222 -2.344 1.00 64.38 202 PHE A CA 1
ATOM 1648 C C . PHE A 1 202 ? -3.869 -6.692 -3.691 1.00 64.38 202 PHE A C 1
ATOM 1650 O O . PHE A 1 202 ? -5.014 -6.249 -3.781 1.00 64.38 202 PHE A O 1
ATOM 1657 N N . ALA A 1 203 ? -3.054 -6.713 -4.754 1.00 54.09 203 ALA A N 1
ATOM 1658 C CA . ALA A 1 203 ? -3.462 -6.115 -6.036 1.00 54.09 203 ALA A CA 1
ATOM 1659 C C . ALA A 1 203 ? -4.649 -6.800 -6.721 1.00 54.09 203 ALA A C 1
ATOM 1661 O O . ALA A 1 203 ? -5.280 -6.167 -7.560 1.00 54.09 203 ALA A O 1
ATOM 1662 N N . GLU A 1 204 ? -4.962 -8.043 -6.359 1.00 48.31 204 GLU A N 1
ATOM 1663 C CA . GLU A 1 204 ? -6.084 -8.802 -6.923 1.00 48.31 204 GLU A CA 1
ATOM 1664 C C . GLU A 1 204 ? -7.453 -8.346 -6.386 1.00 48.31 204 GLU A C 1
ATOM 1666 O O . GLU A 1 204 ? -8.483 -8.689 -6.956 1.00 48.31 204 GLU A O 1
ATOM 1671 N N . GLU A 1 205 ? -7.502 -7.552 -5.309 1.00 45.03 205 GLU A N 1
ATOM 1672 C CA . GLU A 1 205 ? -8.764 -7.193 -4.642 1.00 45.03 205 GLU A CA 1
ATOM 1673 C C . GLU A 1 205 ? -9.335 -5.827 -5.039 1.00 45.03 205 GLU A C 1
ATOM 1675 O O . GLU A 1 205 ? -10.350 -5.401 -4.485 1.00 45.03 205 GLU A O 1
ATOM 1680 N N . VAL A 1 206 ? -8.749 -5.161 -6.038 1.00 40.28 206 VAL A N 1
ATOM 1681 C CA . VAL A 1 206 ? -9.439 -4.076 -6.743 1.00 40.28 206 VAL A CA 1
ATOM 1682 C C . VAL A 1 206 ? -10.327 -4.734 -7.790 1.00 40.28 206 VAL A C 1
ATOM 1684 O O . VAL A 1 206 ? -9.962 -4.840 -8.959 1.00 40.28 206 VAL A O 1
ATOM 1687 N N . HIS A 1 207 ? -11.490 -5.226 -7.360 1.00 31.47 207 HIS A N 1
ATOM 1688 C CA . HIS A 1 207 ? -12.559 -5.512 -8.304 1.00 31.47 207 HIS A CA 1
ATOM 1689 C C . HIS A 1 207 ? -12.776 -4.237 -9.121 1.00 31.47 207 HIS A C 1
ATOM 1691 O O . HIS A 1 207 ? -13.165 -3.203 -8.580 1.00 31.47 207 HIS A O 1
ATOM 1697 N N . HIS A 1 208 ? -12.487 -4.303 -10.421 1.00 30.72 208 HIS A N 1
ATOM 1698 C CA . HIS A 1 208 ? -13.156 -3.430 -11.363 1.00 30.72 208 HIS A CA 1
ATOM 1699 C C . HIS A 1 208 ? -14.647 -3.597 -11.100 1.00 30.72 208 HIS A C 1
ATOM 1701 O O . HIS A 1 208 ? -15.187 -4.683 -11.303 1.00 30.72 208 HIS A O 1
ATOM 1707 N N . GLU A 1 209 ? -15.275 -2.538 -10.598 1.00 27.22 209 GLU A N 1
ATOM 1708 C CA . GLU A 1 209 ? -16.711 -2.372 -10.715 1.00 27.22 209 GLU A CA 1
ATOM 1709 C C . GLU A 1 209 ? -17.067 -2.578 -12.191 1.00 27.22 209 GLU A C 1
ATOM 1711 O O . GLU A 1 209 ? -16.725 -1.781 -13.070 1.00 27.22 209 GLU A O 1
ATOM 1716 N N . ARG A 1 210 ? -17.688 -3.720 -12.456 1.00 30.86 210 ARG A N 1
ATOM 1717 C CA . ARG A 1 210 ? -18.700 -3.883 -13.484 1.00 30.86 210 ARG A CA 1
ATOM 1718 C C . ARG A 1 210 ? -19.897 -4.530 -12.822 1.00 30.86 210 ARG A C 1
ATOM 1720 O O . ARG A 1 210 ? -19.678 -5.508 -12.073 1.00 30.86 210 ARG A O 1
#